Protein AF-A0A936EYB8-F1 (afdb_monomer_lite)

Radius of gyration: 22.56 Å; chains: 1; bounding box: 53×33×82 Å

pLDDT: mean 73.97, std 17.31, range [32.81, 94.69]

Foldseek 3Di:
DPPPVVVVVVVVVVVVPPPPPDDDDDDQDDADQPFQDFADDDRRVVSVVVVVVVDPDWFDDQCLPPDWDWFDPWDWDWDWGCDPVGTKIKTKDAHRKTKDFQDCPPDPPDGPGFDHRRHGDDPDPRGGIDMDHDADMDIDIPDDDPDDDDDHTLCVVVVQWDWDWDQDPVRDTDIDIPHPPDPRRDNRPD

Structure (mmCIF, N/CA/C/O backbone):
data_AF-A0A936EYB8-F1
#
_entry.id   AF-A0A936EYB8-F1
#
loop_
_atom_site.group_PDB
_atom_site.id
_atom_site.type_symbol
_atom_site.label_atom_id
_atom_site.label_alt_id
_atom_site.label_comp_id
_atom_site.label_asym_id
_atom_site.label_entity_id
_atom_site.label_seq_id
_atom_site.pdbx_PDB_ins_code
_atom_site.Cartn_x
_atom_site.Cartn_y
_atom_site.Cartn_z
_atom_site.occupancy
_atom_site.B_iso_or_equiv
_atom_site.auth_seq_id
_atom_site.auth_comp_id
_atom_site.auth_asym_id
_atom_site.auth_atom_id
_atom_site.pdbx_PDB_model_num
ATOM 1 N N . MET A 1 1 ? -33.032 2.024 59.499 1.00 50.81 1 MET A N 1
ATOM 2 C CA . MET A 1 1 ? -32.803 2.568 58.138 1.00 50.81 1 MET A CA 1
ATOM 3 C C . MET A 1 1 ? -31.314 2.765 57.791 1.00 50.81 1 MET A C 1
ATOM 5 O O . MET A 1 1 ? -31.005 3.532 56.897 1.00 50.81 1 MET A O 1
ATOM 9 N N . ILE A 1 2 ? -30.377 2.042 58.427 1.00 51.88 2 ILE A N 1
ATOM 10 C CA . ILE A 1 2 ? -28.920 2.183 58.180 1.00 51.88 2 ILE A CA 1
ATOM 11 C C . ILE A 1 2 ? -28.366 1.029 57.308 1.00 51.88 2 ILE A C 1
ATOM 13 O O . ILE A 1 2 ? -27.251 1.095 56.803 1.00 51.88 2 ILE A O 1
ATOM 17 N N . SER A 1 3 ? -29.158 -0.022 57.057 1.00 49.94 3 SER A N 1
ATOM 18 C CA . SER A 1 3 ? -28.720 -1.218 56.319 1.00 49.94 3 SER A CA 1
ATOM 19 C C . SER A 1 3 ? -28.842 -1.131 54.792 1.00 49.94 3 SER A C 1
ATOM 21 O O . SER A 1 3 ? -28.231 -1.948 54.114 1.00 49.94 3 SER A O 1
ATOM 23 N N . GLN A 1 4 ? -29.568 -0.154 54.228 1.00 48.09 4 GLN A N 1
ATOM 24 C CA . GLN A 1 4 ? -29.744 -0.035 52.768 1.00 48.09 4 GLN A CA 1
ATOM 25 C C . GLN A 1 4 ? -28.719 0.871 52.066 1.00 48.09 4 GLN A C 1
ATOM 27 O O . GLN A 1 4 ? -28.567 0.783 50.852 1.00 48.09 4 GLN A O 1
ATOM 32 N N . LEU A 1 5 ? -27.950 1.685 52.802 1.00 45.44 5 LEU A N 1
ATOM 33 C CA . LEU A 1 5 ? -26.930 2.554 52.193 1.00 45.44 5 LEU A CA 1
ATOM 34 C C . LEU A 1 5 ? -25.630 1.825 51.815 1.00 45.44 5 LEU A C 1
ATOM 36 O O . LEU A 1 5 ? -24.830 2.361 51.055 1.00 45.44 5 LEU A O 1
ATOM 40 N N . ARG A 1 6 ? -25.401 0.601 52.310 1.00 51.03 6 ARG A N 1
ATOM 41 C CA . ARG A 1 6 ? -24.143 -0.131 52.062 1.00 51.03 6 ARG A CA 1
ATOM 42 C C . ARG A 1 6 ? -24.135 -0.885 50.727 1.00 51.03 6 ARG A C 1
ATOM 44 O O . ARG A 1 6 ? -23.062 -1.124 50.188 1.00 51.03 6 ARG A O 1
ATOM 51 N N . SER A 1 7 ? -25.306 -1.197 50.168 1.00 47.44 7 SER A N 1
ATOM 52 C CA . SER A 1 7 ? -25.421 -1.958 48.913 1.00 47.44 7 SER A CA 1
ATOM 53 C C . SER A 1 7 ? -25.423 -1.085 47.652 1.00 47.44 7 SER A C 1
ATOM 55 O O . SER A 1 7 ? -25.193 -1.599 46.564 1.00 47.44 7 SER A O 1
ATOM 57 N N . ILE A 1 8 ? -25.642 0.230 47.776 1.00 51.84 8 ILE A N 1
ATOM 58 C CA . ILE A 1 8 ? -25.670 1.162 46.631 1.00 51.84 8 ILE A CA 1
ATOM 59 C C . ILE A 1 8 ? -24.257 1.667 46.279 1.00 51.84 8 ILE A C 1
ATOM 61 O O . ILE A 1 8 ? -23.964 1.931 45.115 1.00 51.84 8 ILE A O 1
ATOM 65 N N . GLY A 1 9 ? -23.342 1.733 47.253 1.00 46.62 9 GLY A N 1
ATOM 66 C CA . GLY A 1 9 ? -21.982 2.251 47.044 1.00 46.62 9 GLY A CA 1
ATOM 67 C C . GLY A 1 9 ? -21.072 1.374 46.173 1.00 46.62 9 GLY A C 1
ATOM 68 O O . GLY A 1 9 ? -20.127 1.884 45.580 1.00 46.62 9 GLY A O 1
ATOM 69 N N . ILE A 1 10 ? -21.357 0.072 46.052 1.00 51.16 10 ILE A N 1
ATOM 70 C CA . ILE A 1 10 ? -20.511 -0.871 45.295 1.00 51.16 10 ILE A CA 1
ATOM 71 C C . ILE A 1 10 ? -20.835 -0.850 43.790 1.00 51.16 10 ILE A C 1
ATOM 73 O O . ILE A 1 10 ? -19.941 -1.040 42.970 1.00 51.16 10 ILE A O 1
ATOM 77 N N . ALA A 1 11 ? -22.079 -0.550 43.401 1.00 50.50 11 ALA A N 1
ATOM 78 C CA . ALA A 1 11 ? -22.475 -0.521 41.990 1.00 50.50 11 ALA A CA 1
ATOM 79 C C . ALA A 1 11 ? -21.879 0.677 41.226 1.00 50.50 11 ALA A C 1
ATOM 81 O O . ALA A 1 11 ? -21.540 0.554 40.054 1.00 50.50 11 ALA A O 1
ATOM 82 N N . VAL A 1 12 ? -21.689 1.822 41.891 1.00 52.12 12 VAL A N 1
ATOM 83 C CA . VAL A 1 12 ? -21.154 3.042 41.255 1.00 52.12 12 VAL A CA 1
ATOM 84 C C . VAL A 1 12 ? -19.642 2.946 41.002 1.00 52.12 12 VAL A C 1
ATOM 86 O O . VAL A 1 12 ? -19.150 3.487 40.016 1.00 52.12 12 VAL A O 1
ATOM 89 N N . ALA A 1 13 ? -18.902 2.200 41.829 1.00 51.97 13 ALA A N 1
ATOM 90 C CA . ALA A 1 13 ? -17.458 2.026 41.660 1.00 51.97 13 ALA A CA 1
ATOM 91 C C . ALA A 1 13 ? -17.084 1.123 40.466 1.00 51.97 13 ALA A C 1
ATOM 93 O O . ALA A 1 13 ? -16.029 1.321 39.869 1.00 51.97 13 ALA A O 1
ATOM 94 N N . LEU A 1 14 ? -17.945 0.171 40.072 1.00 50.84 14 LEU A N 1
ATOM 95 C CA . LEU A 1 14 ? -17.686 -0.691 38.908 1.00 50.84 14 LEU A CA 1
ATOM 96 C C . LEU A 1 14 ? -17.933 0.007 37.561 1.00 50.84 14 LEU A C 1
ATOM 98 O O . LEU A 1 14 ? -17.286 -0.346 36.579 1.00 50.84 14 LEU A O 1
ATOM 102 N N . LEU A 1 15 ? -18.824 1.004 37.495 1.00 52.75 15 LEU A N 1
ATOM 103 C CA . LEU A 1 15 ? -19.088 1.737 36.248 1.00 52.75 15 LEU A CA 1
ATOM 104 C C . LEU A 1 15 ? -18.029 2.808 35.935 1.00 52.75 15 LEU A C 1
ATOM 106 O O . LEU A 1 15 ? -17.916 3.226 34.787 1.00 52.75 15 LEU A O 1
ATOM 110 N N . ALA A 1 16 ? -17.231 3.231 36.919 1.00 55.50 16 ALA A N 1
ATOM 111 C CA . ALA A 1 16 ? -16.182 4.239 36.731 1.00 55.50 16 ALA A CA 1
ATOM 112 C C . ALA A 1 16 ? -14.853 3.669 36.187 1.00 55.50 16 ALA A C 1
ATOM 114 O O . ALA A 1 16 ? -13.958 4.435 35.843 1.00 55.50 16 ALA A O 1
ATOM 115 N N . GLY A 1 17 ? -14.706 2.339 36.121 1.00 53.81 17 GLY A N 1
ATOM 116 C CA . GLY A 1 17 ? -13.455 1.669 35.737 1.00 53.81 17 GLY A CA 1
ATOM 117 C C . GLY A 1 17 ? -13.377 1.190 34.285 1.00 53.81 17 GLY A C 1
ATOM 118 O O . GLY A 1 17 ? -12.313 0.761 33.848 1.00 53.81 17 GLY A O 1
ATOM 119 N N . ALA A 1 18 ? -14.469 1.252 33.520 1.00 55.25 18 ALA A N 1
ATOM 120 C CA . ALA A 1 18 ? -14.493 0.795 32.132 1.00 55.25 18 ALA A CA 1
ATOM 121 C C . ALA A 1 18 ? -14.034 1.906 31.174 1.00 55.25 18 ALA A C 1
ATOM 123 O O . ALA A 1 18 ? -14.777 2.338 30.295 1.00 55.25 18 ALA A O 1
ATOM 124 N N . ALA A 1 19 ? -12.800 2.384 31.339 1.00 58.78 19 ALA A N 1
ATOM 125 C CA . ALA A 1 19 ? -12.139 3.070 30.239 1.00 58.78 19 ALA A CA 1
ATOM 126 C C . ALA A 1 19 ? -11.948 2.032 29.126 1.00 58.78 19 ALA A C 1
ATOM 128 O O . ALA A 1 19 ? -11.248 1.037 29.317 1.00 58.78 19 ALA A O 1
ATOM 129 N N . ALA A 1 20 ? -12.618 2.224 27.989 1.00 57.56 20 ALA A N 1
ATOM 130 C CA . ALA A 1 20 ? -12.387 1.399 26.814 1.00 57.56 20 ALA A CA 1
ATOM 131 C C . ALA A 1 20 ? -10.899 1.501 26.461 1.00 57.56 20 ALA A C 1
ATOM 133 O O . ALA A 1 20 ? -10.411 2.579 26.120 1.00 57.56 20 ALA A O 1
ATOM 134 N N . ALA A 1 21 ? -10.169 0.394 26.600 1.00 54.25 21 ALA A N 1
ATOM 135 C CA . ALA A 1 21 ? -8.790 0.309 26.156 1.00 54.25 21 ALA A CA 1
ATOM 136 C C . ALA A 1 21 ? -8.784 0.506 24.638 1.00 54.25 21 ALA A C 1
ATOM 138 O O . ALA A 1 21 ? -9.138 -0.398 23.884 1.00 54.25 21 ALA A O 1
ATOM 139 N N . GLN A 1 22 ? -8.443 1.712 24.190 1.00 60.59 22 GLN A N 1
ATOM 140 C CA . GLN A 1 22 ? -8.240 1.966 22.775 1.00 60.59 22 GLN A CA 1
ATOM 141 C C . GLN A 1 22 ? -6.870 1.412 22.406 1.00 60.59 22 GLN A C 1
ATOM 143 O O . GLN A 1 22 ? -5.848 1.855 22.934 1.00 60.59 22 GLN A O 1
ATOM 148 N N . ALA A 1 23 ? -6.852 0.399 21.543 1.00 65.88 23 ALA A N 1
ATOM 149 C CA . ALA A 1 23 ? -5.610 -0.090 20.973 1.00 65.88 23 ALA A CA 1
ATOM 150 C C . ALA A 1 23 ? -4.942 1.067 20.216 1.00 65.88 23 ALA A C 1
ATOM 152 O O . ALA A 1 23 ? -5.557 1.688 19.349 1.00 65.88 23 ALA A O 1
ATOM 153 N N . SER A 1 24 ? -3.695 1.380 20.564 1.00 77.19 24 SER A N 1
ATOM 154 C CA . SER A 1 24 ? -2.929 2.380 19.824 1.00 77.19 24 SER A CA 1
ATOM 155 C C . SER A 1 24 ? -2.577 1.831 18.445 1.00 77.19 24 SER A C 1
ATOM 157 O O . SER A 1 24 ? -2.113 0.695 18.325 1.00 77.19 24 SER A O 1
ATOM 159 N N . LEU A 1 25 ? -2.731 2.660 17.411 1.00 83.81 25 LEU A N 1
ATOM 160 C CA . LEU A 1 25 ? -2.204 2.359 16.084 1.00 83.81 25 LEU A CA 1
ATOM 161 C C . LEU A 1 25 ? -0.692 2.122 16.185 1.00 83.81 25 LEU A C 1
ATOM 163 O O . LEU A 1 25 ? 0.034 2.962 16.718 1.00 83.81 25 LEU A O 1
ATOM 167 N N . THR A 1 26 ? -0.236 0.987 15.665 1.00 88.38 26 THR A N 1
ATOM 168 C CA . THR A 1 26 ? 1.185 0.636 15.587 1.00 88.38 26 THR A CA 1
ATOM 169 C C . THR A 1 26 ? 1.630 0.735 14.135 1.00 88.38 26 THR A C 1
ATOM 171 O O . THR A 1 26 ? 0.987 0.165 13.257 1.00 88.38 26 THR A O 1
ATOM 174 N N . VAL A 1 27 ? 2.713 1.471 13.880 1.00 88.62 27 VAL A N 1
ATOM 175 C CA . VAL A 1 27 ? 3.280 1.661 12.539 1.00 88.62 27 VAL A CA 1
ATOM 176 C C . VAL A 1 27 ? 4.590 0.891 12.441 1.00 88.62 27 VAL A C 1
ATOM 178 O O . VAL A 1 27 ? 5.459 1.032 13.300 1.00 88.62 27 VAL A O 1
ATOM 181 N N . TYR A 1 28 ? 4.729 0.104 11.378 1.00 90.19 28 TYR A N 1
ATOM 182 C CA . TYR A 1 28 ? 5.967 -0.569 11.004 1.00 90.19 28 TYR A CA 1
ATOM 183 C C . TYR A 1 28 ? 6.448 0.049 9.695 1.00 90.19 28 TYR A C 1
ATOM 185 O O . TYR A 1 28 ? 5.753 -0.041 8.686 1.00 90.19 28 TYR A O 1
ATOM 193 N N . SER A 1 29 ? 7.614 0.690 9.706 1.00 88.56 29 SER A N 1
ATOM 194 C CA . SER A 1 29 ? 8.183 1.334 8.522 1.00 88.56 29 SER A CA 1
ATOM 195 C C . SER A 1 29 ? 9.676 1.051 8.399 1.00 88.56 29 SER A C 1
ATOM 197 O O . SER A 1 29 ? 10.364 0.741 9.374 1.00 88.56 29 SER A O 1
ATOM 199 N N . GLY A 1 30 ? 10.170 1.137 7.171 1.00 85.69 30 GLY A N 1
ATOM 200 C CA . GLY A 1 30 ? 11.578 1.008 6.838 1.00 85.69 30 GLY A CA 1
ATOM 201 C C . GLY A 1 30 ? 11.822 1.553 5.440 1.00 85.69 30 GLY A C 1
ATOM 202 O O . GLY A 1 30 ? 10.911 1.562 4.615 1.00 85.69 30 GLY A O 1
ATOM 203 N N . VAL A 1 31 ? 13.051 1.993 5.187 1.00 81.62 31 VAL A N 1
ATOM 204 C CA . VAL A 1 31 ? 13.493 2.541 3.901 1.00 81.62 31 VAL A CA 1
ATOM 205 C C . VAL A 1 31 ? 14.735 1.795 3.439 1.00 81.62 31 VAL A C 1
ATOM 207 O O . VAL A 1 31 ? 15.606 1.420 4.236 1.00 81.62 31 VAL A O 1
ATOM 210 N N . ARG A 1 32 ? 14.785 1.517 2.138 1.00 80.06 32 ARG A N 1
ATOM 211 C CA . ARG A 1 32 ? 15.897 0.831 1.488 1.00 80.06 32 ARG A CA 1
ATOM 212 C C . ARG A 1 32 ? 16.812 1.856 0.828 1.00 80.06 32 ARG A C 1
ATOM 214 O O . ARG A 1 32 ? 16.366 2.608 -0.025 1.00 80.06 32 ARG A O 1
ATOM 221 N N . ASN A 1 33 ? 18.100 1.813 1.166 1.00 73.38 33 ASN A N 1
ATOM 222 C CA . ASN A 1 33 ? 19.106 2.745 0.636 1.00 73.38 33 ASN A CA 1
ATOM 223 C C . ASN A 1 33 ? 20.032 2.113 -0.422 1.00 73.38 33 ASN A C 1
ATOM 225 O O . ASN A 1 33 ? 21.037 2.710 -0.790 1.00 73.38 33 ASN A O 1
ATOM 229 N N . SER A 1 34 ? 19.747 0.891 -0.881 1.00 67.88 34 SER A N 1
ATOM 230 C CA . SER A 1 34 ? 20.594 0.126 -1.814 1.00 67.88 34 SER A CA 1
ATOM 231 C C . SER A 1 34 ? 20.197 0.272 -3.293 1.00 67.88 34 SER A C 1
ATOM 233 O O . SER A 1 34 ? 20.666 -0.502 -4.124 1.00 67.88 34 SER A O 1
ATOM 235 N N . GLY A 1 35 ? 19.379 1.276 -3.628 1.00 66.19 35 GLY A N 1
ATOM 236 C CA . GLY A 1 35 ? 18.950 1.594 -4.996 1.00 66.19 35 GLY A CA 1
ATOM 237 C C . GLY A 1 35 ? 17.623 0.938 -5.420 1.00 66.19 35 GLY A C 1
ATOM 238 O O . GLY A 1 35 ? 17.064 0.114 -4.680 1.00 66.19 35 GLY A O 1
ATOM 239 N N . PRO A 1 36 ? 17.098 1.288 -6.608 1.00 68.94 36 PRO A N 1
ATOM 240 C CA . PRO A 1 36 ? 15.719 1.011 -7.001 1.00 68.94 36 PRO A CA 1
ATOM 241 C C . PRO A 1 36 ? 15.581 -0.282 -7.824 1.00 68.94 36 PRO A C 1
ATOM 243 O O . PRO A 1 36 ? 15.006 -0.285 -8.907 1.00 68.94 36 PRO A O 1
ATOM 246 N N . ILE A 1 37 ? 16.159 -1.394 -7.364 1.00 70.00 37 ILE A N 1
ATOM 247 C CA . ILE A 1 37 ? 16.089 -2.653 -8.125 1.00 70.00 37 ILE A CA 1
ATOM 248 C C . ILE A 1 37 ? 15.984 -3.899 -7.249 1.00 70.00 37 ILE A C 1
ATOM 250 O O . ILE A 1 37 ? 16.672 -4.033 -6.233 1.00 70.00 37 ILE A O 1
ATOM 254 N N . GLY A 1 38 ? 15.198 -4.866 -7.717 1.00 70.50 38 GLY A N 1
ATOM 255 C CA . GLY A 1 38 ? 15.189 -6.235 -7.212 1.00 70.50 38 GLY A CA 1
ATOM 256 C C . GLY A 1 38 ? 14.237 -6.450 -6.041 1.00 70.50 38 GLY A C 1
ATOM 257 O O . GLY A 1 38 ? 13.318 -5.677 -5.801 1.00 70.50 38 GLY A O 1
ATOM 258 N N . THR A 1 39 ? 14.446 -7.548 -5.319 1.00 74.88 39 THR A N 1
ATOM 259 C CA . THR A 1 39 ? 13.601 -7.927 -4.182 1.00 74.88 39 THR A CA 1
ATOM 260 C C . THR A 1 39 ? 13.821 -6.998 -2.990 1.00 74.88 39 THR A C 1
ATOM 262 O O . THR A 1 39 ? 14.947 -6.580 -2.718 1.00 74.88 39 THR A O 1
ATOM 265 N N . VAL A 1 40 ? 12.760 -6.740 -2.222 1.00 80.50 40 VAL A N 1
ATOM 266 C CA . VAL A 1 40 ? 12.861 -5.972 -0.974 1.00 80.50 40 VAL A CA 1
ATOM 267 C C . VAL A 1 40 ? 13.760 -6.677 0.043 1.00 80.50 40 VAL A C 1
ATOM 269 O O . VAL A 1 40 ? 13.539 -7.834 0.410 1.00 80.50 40 VAL A O 1
ATOM 272 N N . ASP A 1 41 ? 14.740 -5.939 0.554 1.00 83.38 41 ASP A N 1
ATOM 273 C CA . ASP A 1 41 ? 15.677 -6.351 1.596 1.00 83.38 41 ASP A CA 1
ATOM 274 C C . ASP A 1 41 ? 15.745 -5.297 2.723 1.00 83.38 41 ASP A C 1
ATOM 276 O O . ASP A 1 41 ? 14.944 -4.363 2.771 1.00 83.38 41 ASP A O 1
ATOM 280 N N . GLY A 1 42 ? 16.661 -5.474 3.680 1.00 88.00 42 GLY A N 1
ATOM 281 C CA . GLY A 1 42 ? 16.983 -4.453 4.679 1.00 88.00 42 GLY A CA 1
ATOM 282 C C . GLY A 1 42 ? 15.842 -4.090 5.638 1.00 88.00 42 GLY A C 1
ATOM 283 O O . GLY A 1 42 ? 15.095 -4.948 6.113 1.00 88.00 42 GLY A O 1
ATOM 284 N N . THR A 1 43 ? 15.746 -2.799 5.978 1.00 88.75 43 THR A N 1
ATOM 285 C CA . THR A 1 43 ? 14.788 -2.316 6.986 1.00 88.75 43 THR A CA 1
ATOM 286 C C . THR A 1 43 ? 13.316 -2.440 6.567 1.00 88.75 43 THR A C 1
ATOM 288 O O . THR A 1 43 ? 12.534 -2.851 7.426 1.00 88.75 43 THR A O 1
ATOM 291 N N . PRO A 1 44 ? 12.903 -2.213 5.296 1.00 88.00 44 PRO A N 1
ATOM 292 C CA . PRO A 1 44 ? 11.519 -2.463 4.889 1.00 88.00 44 PRO A CA 1
ATOM 293 C C . PRO A 1 44 ? 11.123 -3.936 5.027 1.00 88.00 44 PRO A C 1
ATOM 295 O O . PRO A 1 44 ? 10.027 -4.236 5.499 1.00 88.00 44 PRO A O 1
ATOM 298 N N . LYS A 1 45 ? 12.029 -4.867 4.688 1.00 89.81 45 LYS A N 1
ATOM 299 C CA . LYS A 1 45 ? 11.774 -6.300 4.874 1.00 89.81 45 LYS A CA 1
ATOM 300 C C . LYS A 1 45 ? 11.573 -6.648 6.352 1.00 89.81 45 LYS A C 1
ATOM 302 O O . LYS A 1 45 ? 10.602 -7.320 6.689 1.00 89.81 45 LYS A O 1
ATOM 307 N N . THR A 1 46 ? 12.443 -6.159 7.236 1.00 92.31 46 THR A N 1
ATOM 308 C CA . THR A 1 46 ? 12.302 -6.363 8.689 1.00 92.31 46 THR A CA 1
ATOM 309 C C . THR A 1 46 ? 10.999 -5.761 9.226 1.00 92.31 46 THR A C 1
ATOM 311 O O . THR A 1 46 ? 10.327 -6.383 10.047 1.00 92.31 46 THR A O 1
ATOM 314 N N . ALA A 1 47 ? 10.605 -4.575 8.750 1.00 91.81 47 ALA A N 1
ATOM 315 C CA . ALA A 1 47 ? 9.348 -3.938 9.132 1.00 91.81 47 ALA A CA 1
ATOM 316 C C . ALA A 1 47 ? 8.133 -4.786 8.725 1.00 91.81 47 ALA A C 1
ATOM 318 O O . ALA A 1 47 ? 7.260 -5.028 9.559 1.00 91.81 47 ALA A O 1
ATOM 319 N N . ARG A 1 48 ? 8.112 -5.312 7.490 1.00 91.81 48 ARG A N 1
ATOM 320 C CA . ARG A 1 48 ? 7.072 -6.250 7.043 1.00 91.81 48 ARG A CA 1
ATOM 321 C C . ARG A 1 48 ? 7.050 -7.512 7.893 1.00 91.81 48 ARG A C 1
ATOM 323 O O . ARG A 1 48 ? 5.973 -7.951 8.280 1.00 91.81 48 ARG A O 1
ATOM 330 N N . ASP A 1 49 ? 8.204 -8.116 8.157 1.00 94.06 49 ASP A N 1
ATOM 331 C CA . ASP A 1 49 ? 8.265 -9.370 8.909 1.00 94.06 49 ASP A CA 1
ATOM 332 C C . ASP A 1 49 ? 7.713 -9.177 10.336 1.00 94.06 49 ASP A C 1
ATOM 334 O O . ASP A 1 49 ? 6.909 -9.987 10.796 1.00 94.06 49 ASP A O 1
ATOM 338 N N . ASN A 1 50 ? 8.035 -8.055 10.991 1.00 94.69 50 ASN A N 1
ATOM 339 C CA . ASN A 1 50 ? 7.469 -7.686 12.293 1.00 94.69 50 ASN A CA 1
ATOM 340 C C . ASN A 1 50 ? 5.960 -7.393 12.229 1.00 94.69 50 ASN A C 1
ATOM 342 O O . ASN A 1 50 ? 5.220 -7.794 13.126 1.00 94.69 50 ASN A O 1
ATOM 346 N N . PHE A 1 51 ? 5.503 -6.714 11.174 1.00 93.25 51 PHE A N 1
ATOM 347 C CA . PHE A 1 51 ? 4.086 -6.442 10.936 1.00 93.25 51 PHE A CA 1
ATOM 348 C C . PHE A 1 51 ? 3.288 -7.738 10.765 1.00 93.25 51 PHE A C 1
ATOM 350 O O . PHE A 1 51 ? 2.289 -7.944 11.446 1.00 93.25 51 PHE A O 1
ATOM 357 N N . VAL A 1 52 ? 3.752 -8.647 9.904 1.00 92.19 52 VAL A N 1
ATOM 358 C CA . VAL A 1 52 ? 3.092 -9.937 9.657 1.00 92.19 52 VAL A CA 1
ATOM 359 C C . VAL A 1 52 ? 3.133 -10.821 10.903 1.00 92.19 52 VAL A C 1
ATOM 361 O O . VAL A 1 52 ? 2.145 -11.487 11.191 1.00 92.19 52 VAL A O 1
ATOM 364 N N . ALA A 1 53 ? 4.221 -10.797 11.679 1.00 93.69 53 ALA A N 1
ATOM 365 C CA . ALA A 1 53 ? 4.322 -11.547 12.933 1.00 93.69 53 ALA A CA 1
ATOM 366 C C . ALA A 1 53 ? 3.301 -11.104 13.999 1.00 93.69 53 ALA A C 1
ATOM 368 O O . ALA A 1 53 ? 2.973 -11.885 14.891 1.00 93.69 53 ALA A O 1
ATOM 369 N N . ALA A 1 54 ? 2.780 -9.876 13.909 1.00 91.56 54 ALA A N 1
ATOM 370 C CA . ALA A 1 54 ? 1.714 -9.381 14.779 1.00 91.56 54 ALA A CA 1
ATOM 371 C C . ALA A 1 54 ? 0.301 -9.811 14.326 1.00 91.56 54 ALA A C 1
ATOM 373 O O . ALA A 1 54 ? -0.677 -9.516 15.015 1.00 91.56 54 ALA A O 1
ATOM 374 N N . LEU A 1 55 ? 0.174 -10.494 13.181 1.00 89.06 55 LEU A N 1
ATOM 375 C CA . LEU A 1 55 ? -1.097 -10.861 12.557 1.00 89.06 55 LEU A CA 1
ATOM 376 C C . LEU A 1 55 ? -1.280 -12.382 12.506 1.00 89.06 55 LEU A C 1
ATOM 378 O O . LEU A 1 55 ? -0.335 -13.150 12.363 1.00 89.06 55 LEU A O 1
ATOM 382 N N . THR A 1 56 ? -2.531 -12.831 12.602 1.00 85.25 56 THR A N 1
ATOM 383 C CA . THR A 1 56 ? -2.879 -14.262 12.565 1.00 85.25 56 THR A CA 1
ATOM 384 C C . THR A 1 56 ? -3.097 -14.795 11.150 1.00 85.25 56 THR A C 1
ATOM 386 O O . THR A 1 56 ? -2.900 -15.981 10.906 1.00 85.25 56 THR A O 1
ATOM 389 N N . SER A 1 57 ? -3.509 -13.933 10.219 1.00 83.25 57 SER A N 1
ATOM 390 C CA . SER A 1 57 ? -3.680 -14.241 8.798 1.00 83.25 57 SER A CA 1
ATOM 391 C C . SER A 1 57 ? -3.491 -12.968 7.986 1.00 83.25 57 SER A C 1
ATOM 393 O O . SER A 1 57 ? -3.967 -11.905 8.387 1.00 83.25 57 SER A O 1
ATOM 395 N N . VAL A 1 58 ? -2.837 -13.086 6.834 1.00 84.81 58 VAL A N 1
ATOM 396 C CA . VAL A 1 58 ? -2.593 -11.974 5.911 1.00 84.81 58 VAL A CA 1
ATOM 397 C C . VAL A 1 58 ? -2.972 -12.388 4.494 1.00 84.81 58 VAL A C 1
ATOM 399 O O . VAL A 1 58 ? -2.645 -13.489 4.058 1.00 84.81 58 VAL A O 1
ATOM 402 N N . GLY A 1 59 ? -3.669 -11.505 3.783 1.00 86.69 59 GLY A N 1
ATOM 403 C CA . GLY A 1 59 ? -3.809 -11.578 2.330 1.00 86.69 59 GLY A CA 1
ATOM 404 C C . GLY A 1 59 ? -2.797 -10.640 1.675 1.00 86.69 59 GLY A C 1
ATOM 405 O O . GLY A 1 59 ? -2.454 -9.610 2.255 1.00 86.69 59 GLY A O 1
ATOM 406 N N . SER A 1 60 ? -2.330 -10.977 0.476 1.00 87.75 60 SER A N 1
ATOM 407 C CA . SER A 1 60 ? -1.429 -10.134 -0.316 1.00 87.75 60 SER A CA 1
ATOM 408 C C . SER A 1 60 ? -1.908 -10.041 -1.758 1.00 87.75 60 SER A C 1
ATOM 410 O O . SER A 1 60 ? -2.400 -11.027 -2.298 1.00 87.75 60 SER A O 1
ATOM 412 N N . GLU A 1 61 ? -1.698 -8.883 -2.371 1.00 89.31 61 GLU A N 1
ATOM 413 C CA . GLU A 1 61 ? -1.934 -8.618 -3.790 1.00 89.31 61 GLU A CA 1
ATOM 414 C C . GLU A 1 61 ? -0.607 -8.209 -4.436 1.00 89.31 61 GLU A C 1
ATOM 416 O O . GLU A 1 61 ? 0.171 -7.479 -3.819 1.00 89.31 61 GLU A O 1
ATOM 421 N N . ASN A 1 62 ? -0.347 -8.697 -5.648 1.00 86.25 62 ASN A N 1
ATOM 422 C CA . ASN A 1 62 ? 0.870 -8.426 -6.421 1.00 86.25 62 ASN A CA 1
ATOM 423 C C . ASN A 1 62 ? 0.583 -7.946 -7.856 1.00 86.25 62 ASN A C 1
ATOM 425 O O . ASN A 1 62 ? 1.490 -7.802 -8.657 1.00 86.25 62 ASN A O 1
ATOM 429 N N . PHE A 1 63 ? -0.682 -7.696 -8.182 1.00 88.50 63 PHE A N 1
ATOM 430 C CA . PHE A 1 63 ? -1.213 -7.183 -9.439 1.00 88.50 63 PHE A CA 1
ATOM 431 C C . PHE A 1 63 ? -1.028 -8.068 -10.681 1.00 88.50 63 PHE A C 1
ATOM 433 O O . PHE A 1 63 ? -1.557 -7.738 -11.745 1.00 88.50 63 PHE A O 1
ATOM 440 N N . ASP A 1 64 ? -0.377 -9.225 -10.564 1.00 84.94 64 ASP A N 1
ATOM 441 C CA . ASP A 1 64 ? -0.078 -10.114 -11.695 1.00 84.94 64 ASP A CA 1
ATOM 442 C C . ASP A 1 64 ? -1.340 -10.615 -12.410 1.00 84.94 64 ASP A C 1
ATOM 444 O O . ASP A 1 64 ? -1.336 -10.833 -13.629 1.00 84.94 64 ASP A O 1
ATOM 448 N N . SER A 1 65 ? -2.441 -10.746 -11.663 1.00 86.00 65 SER A N 1
ATOM 449 C CA . SER A 1 65 ? -3.739 -11.204 -12.167 1.00 86.00 65 SER A CA 1
ATOM 450 C C . SER A 1 65 ? -4.471 -10.176 -13.043 1.00 86.00 65 SER A C 1
ATOM 452 O O . SER A 1 65 ? -5.356 -10.549 -13.817 1.00 86.00 65 SER A O 1
ATOM 454 N N . PHE A 1 66 ? -4.100 -8.895 -12.969 1.00 85.50 66 PHE A N 1
ATOM 455 C CA . PHE A 1 66 ? -4.754 -7.828 -13.723 1.00 85.50 66 PHE A CA 1
ATOM 456 C C . PHE A 1 66 ? -4.137 -7.673 -15.110 1.00 85.50 66 PHE A C 1
ATOM 458 O O . PHE A 1 66 ? -2.934 -7.829 -15.297 1.00 85.50 66 PHE A O 1
ATOM 465 N N . ALA A 1 67 ? -4.942 -7.342 -16.117 1.00 86.38 67 ALA A N 1
ATOM 466 C CA . ALA A 1 67 ? -4.402 -6.933 -17.411 1.00 86.38 67 ALA A CA 1
ATOM 467 C C . ALA A 1 67 ? -3.655 -5.597 -17.277 1.00 86.38 67 ALA A C 1
ATOM 469 O O . ALA A 1 67 ? -4.013 -4.771 -16.438 1.00 86.38 67 ALA A O 1
ATOM 470 N N . ASN A 1 68 ? -2.660 -5.362 -18.138 1.00 83.94 68 ASN A N 1
ATOM 471 C CA . ASN A 1 68 ? -2.075 -4.028 -18.242 1.00 83.94 68 ASN A CA 1
ATOM 472 C C . ASN A 1 68 ? -3.155 -3.031 -18.665 1.00 83.94 68 ASN A C 1
ATOM 474 O O . ASN A 1 68 ? -3.934 -3.320 -19.579 1.00 83.94 68 ASN A O 1
ATOM 478 N N . PHE A 1 69 ? -3.161 -1.848 -18.061 1.00 81.75 69 PHE A N 1
ATOM 479 C CA . PHE A 1 69 ? -4.035 -0.768 -18.502 1.00 81.75 69 PHE A CA 1
ATOM 480 C C . PHE A 1 69 ? -3.374 0.599 -18.341 1.00 81.75 69 PHE A C 1
ATOM 482 O O . PHE A 1 69 ? -2.564 0.824 -17.446 1.00 81.75 69 PHE A O 1
ATOM 489 N N . ALA A 1 70 ? -3.747 1.494 -19.254 1.00 69.75 70 ALA A N 1
ATOM 490 C CA . ALA A 1 70 ? -3.378 2.903 -19.263 1.00 69.75 70 ALA A CA 1
ATOM 491 C C . ALA A 1 70 ? -4.449 3.725 -18.513 1.00 69.75 70 ALA A C 1
ATOM 493 O O . ALA A 1 70 ? -5.548 3.209 -18.273 1.00 69.75 70 ALA A O 1
ATOM 494 N N . PRO A 1 71 ? -4.175 4.989 -18.151 1.00 68.44 71 PRO A N 1
ATOM 495 C CA . PRO A 1 71 ? -5.018 5.722 -17.232 1.00 68.44 71 PRO A CA 1
ATOM 496 C C . PRO A 1 71 ? -6.367 5.984 -17.906 1.00 68.44 71 PRO A C 1
ATOM 498 O O . PRO A 1 71 ? -6.445 6.489 -19.028 1.00 68.44 71 PRO A O 1
ATOM 501 N N . SER A 1 72 ? -7.442 5.619 -17.215 1.00 59.72 72 SER A N 1
ATOM 502 C CA . SER A 1 72 ? -8.796 6.048 -17.546 1.00 59.72 72 SER A CA 1
ATOM 503 C C . SER A 1 72 ? -9.364 6.757 -16.327 1.00 59.72 72 SER A C 1
ATOM 505 O O . SER A 1 72 ? -9.067 6.374 -15.196 1.00 59.72 72 SER A O 1
ATOM 507 N N . SER A 1 73 ? -10.191 7.778 -16.539 1.00 55.38 73 SER A N 1
ATOM 508 C CA . SER A 1 73 ? -10.698 8.675 -15.492 1.00 55.38 73 SER A CA 1
ATOM 509 C C . SER A 1 73 ? -11.620 8.014 -14.448 1.00 55.38 73 SER A C 1
ATOM 511 O O . SER A 1 73 ? -12.313 8.722 -13.727 1.00 55.38 73 SER A O 1
ATOM 513 N N . SER A 1 74 ? -11.718 6.677 -14.399 1.00 60.47 74 SER A N 1
ATOM 514 C CA . SER A 1 74 ? -12.586 5.955 -13.453 1.00 60.47 74 SER A CA 1
ATOM 515 C C . SER A 1 74 ? -12.219 4.477 -13.227 1.00 60.47 74 SER A C 1
ATOM 517 O O . SER A 1 74 ? -13.085 3.676 -12.868 1.00 60.47 74 SER A O 1
ATOM 519 N N . THR A 1 75 ? -10.963 4.062 -13.436 1.00 74.69 75 THR A N 1
ATOM 520 C CA . THR A 1 75 ? -10.610 2.648 -13.222 1.00 74.69 75 THR A CA 1
ATOM 521 C C . THR A 1 75 ? -10.649 2.306 -11.728 1.00 74.69 75 THR A C 1
ATOM 523 O O . THR A 1 75 ? -9.846 2.807 -10.947 1.00 74.69 75 THR A O 1
ATOM 526 N N . THR A 1 76 ? -11.576 1.432 -11.330 1.00 87.75 76 THR A N 1
ATOM 527 C CA . THR A 1 76 ? -11.584 0.795 -10.004 1.00 87.75 76 THR A CA 1
ATOM 528 C C . THR A 1 76 ? -11.010 -0.611 -10.126 1.00 87.75 76 THR A C 1
AT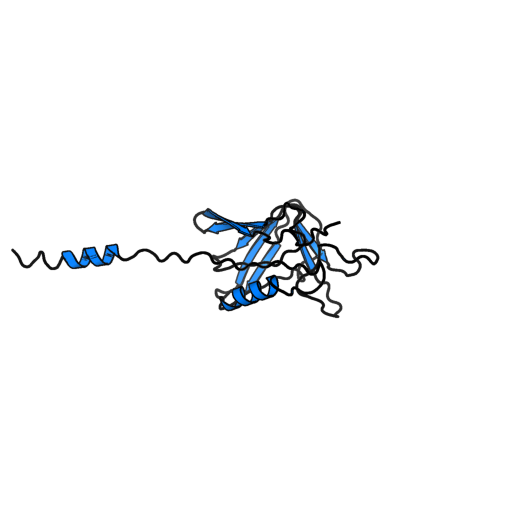OM 530 O O . THR A 1 76 ? -11.525 -1.417 -10.903 1.00 87.75 76 THR A O 1
ATOM 533 N N . LEU A 1 77 ? -9.976 -0.926 -9.347 1.00 90.25 77 LEU A N 1
ATOM 534 C CA . LEU A 1 77 ? -9.456 -2.285 -9.217 1.00 90.25 77 LEU A CA 1
ATOM 535 C C . LEU A 1 77 ? -10.052 -2.954 -7.989 1.00 90.25 77 LEU A C 1
ATOM 537 O O . LEU A 1 77 ? -9.888 -2.486 -6.867 1.00 90.25 77 LEU A O 1
ATOM 541 N N . ASN A 1 78 ? -10.735 -4.072 -8.208 1.00 91.69 78 ASN A N 1
ATOM 542 C CA . ASN A 1 78 ? -11.236 -4.901 -7.122 1.00 91.69 78 ASN A CA 1
ATOM 543 C C . ASN A 1 78 ? -10.193 -5.967 -6.794 1.00 91.69 78 ASN A C 1
ATOM 545 O O . ASN A 1 78 ? -9.940 -6.864 -7.594 1.00 91.69 78 ASN A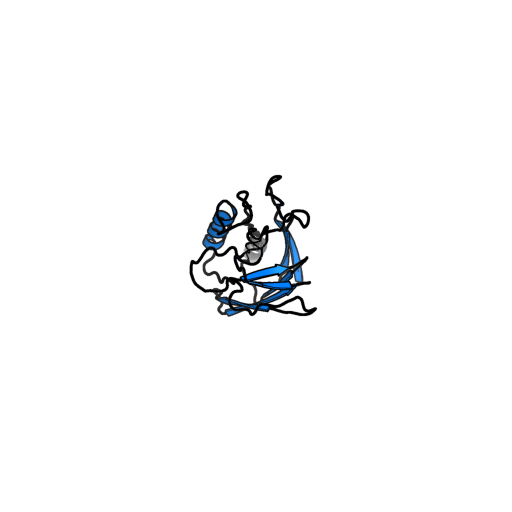 O 1
ATOM 549 N N . ILE A 1 79 ? -9.609 -5.845 -5.612 1.00 90.75 79 ILE A N 1
ATOM 550 C CA . ILE A 1 79 ? -8.585 -6.719 -5.048 1.00 90.75 79 ILE A CA 1
ATOM 551 C C . ILE A 1 79 ? -9.258 -7.628 -4.027 1.00 90.75 79 ILE A C 1
ATOM 553 O O . ILE A 1 79 ? -10.107 -7.174 -3.264 1.00 90.75 79 ILE A O 1
ATOM 557 N N . ASN A 1 80 ? -8.891 -8.906 -3.976 1.00 90.19 80 ASN A N 1
ATOM 558 C CA . ASN A 1 80 ? -9.460 -9.839 -3.005 1.00 90.19 80 ASN A CA 1
ATOM 559 C C . ASN A 1 80 ? -8.387 -10.332 -2.040 1.00 90.19 80 ASN A C 1
ATOM 561 O O . ASN A 1 80 ? -7.400 -10.937 -2.445 1.00 90.19 80 ASN A O 1
ATOM 565 N N . PHE A 1 81 ? -8.621 -10.126 -0.748 1.00 86.38 81 PHE A N 1
ATOM 566 C CA . PHE A 1 81 ? -7.763 -10.597 0.327 1.00 86.38 81 PHE A CA 1
ATOM 567 C C . PHE A 1 81 ? -8.411 -11.794 1.021 1.00 86.38 81 PHE A C 1
ATOM 569 O O . PHE A 1 81 ? -9.555 -11.726 1.479 1.00 86.38 81 PHE A O 1
ATOM 576 N N . SER A 1 82 ? -7.664 -12.888 1.165 1.00 75.25 82 SER A N 1
ATOM 577 C CA . SER A 1 82 ? -8.016 -13.972 2.082 1.00 75.25 82 SER A CA 1
ATOM 578 C C . SER A 1 82 ? -7.731 -13.520 3.521 1.00 75.25 82 SER A C 1
ATOM 580 O O . SER A 1 82 ? -6.633 -13.713 4.045 1.00 75.25 82 SER A O 1
ATOM 582 N N . GLY A 1 83 ? -8.689 -12.8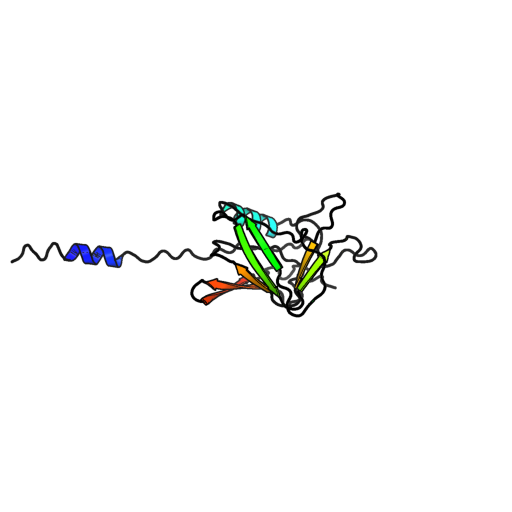32 4.140 1.00 67.88 83 GLY A N 1
ATOM 583 C CA . GLY A 1 83 ? -8.606 -12.393 5.530 1.00 67.88 83 GLY A CA 1
ATOM 584 C C . GLY A 1 83 ? -9.011 -13.492 6.515 1.00 67.88 83 GLY A C 1
ATOM 585 O O . GLY A 1 83 ? -9.627 -14.493 6.150 1.00 67.88 83 GLY A O 1
ATOM 586 N N . SER A 1 84 ? -8.725 -13.281 7.803 1.00 67.69 84 SER A N 1
ATOM 587 C CA . SER A 1 84 ? -9.168 -14.176 8.888 1.00 67.69 84 SER A CA 1
ATOM 588 C C . SER A 1 84 ? -10.696 -14.253 9.030 1.00 67.69 84 SER A C 1
ATOM 590 O O . SER A 1 84 ? -11.214 -15.231 9.562 1.00 67.69 84 SER A O 1
ATOM 592 N N . ALA A 1 85 ? -11.418 -13.244 8.533 1.00 68.69 85 ALA A N 1
ATOM 593 C CA . ALA A 1 85 ? -12.879 -13.179 8.508 1.00 68.69 85 ALA A CA 1
ATOM 594 C C . ALA A 1 85 ? -13.507 -13.738 7.210 1.00 68.69 85 ALA A C 1
ATOM 596 O O . ALA A 1 85 ? -14.713 -13.604 7.011 1.00 68.69 85 ALA A O 1
ATOM 597 N N . GLY A 1 86 ? -12.711 -14.348 6.323 1.00 77.31 86 GLY A N 1
ATOM 598 C CA . GLY A 1 86 ? -13.128 -14.756 4.978 1.00 77.31 86 GLY A CA 1
ATOM 599 C C . GLY A 1 86 ? -12.619 -13.803 3.891 1.00 77.31 86 GLY A C 1
ATOM 600 O O . GLY A 1 86 ? -11.655 -13.067 4.097 1.00 77.31 86 GLY A O 1
ATOM 601 N N . GLY A 1 87 ? -13.243 -13.841 2.710 1.00 83.38 87 GLY A N 1
ATOM 602 C CA . GLY A 1 87 ? -12.879 -12.963 1.596 1.00 83.38 87 GLY A CA 1
ATOM 603 C C . GLY A 1 87 ? -13.227 -11.505 1.897 1.00 83.38 87 GLY A C 1
ATOM 604 O O . GLY A 1 87 ? -14.398 -11.181 2.085 1.00 83.38 87 GLY A O 1
ATOM 605 N N . ILE A 1 88 ? -12.218 -10.636 1.935 1.00 88.69 88 ILE A N 1
ATOM 606 C CA . ILE A 1 88 ? -12.378 -9.183 2.038 1.00 88.69 88 ILE A CA 1
ATOM 607 C C . ILE A 1 88 ? -12.031 -8.601 0.673 1.00 88.69 88 ILE A C 1
ATOM 609 O O . ILE A 1 88 ? -10.926 -8.816 0.178 1.00 88.69 88 ILE A O 1
ATOM 613 N N . THR A 1 89 ? -12.951 -7.858 0.068 1.00 91.44 89 THR A N 1
ATOM 614 C CA . THR A 1 89 ? -12.675 -7.150 -1.184 1.00 91.44 89 THR A CA 1
ATOM 615 C C . THR A 1 89 ? -12.201 -5.736 -0.861 1.00 91.44 89 THR A C 1
ATOM 617 O O . THR A 1 89 ? -12.808 -5.043 -0.047 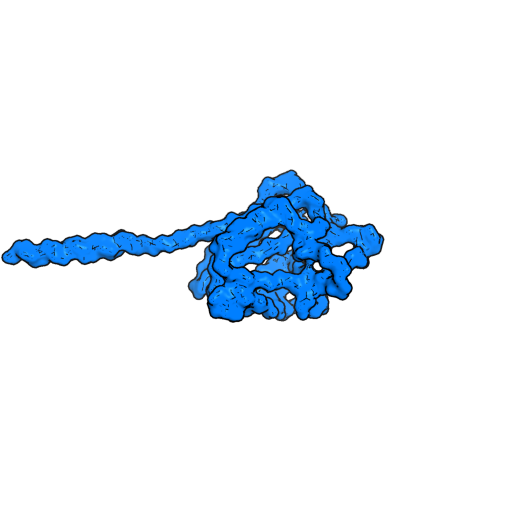1.00 91.44 89 THR A O 1
ATOM 620 N N . GLY A 1 90 ? -11.106 -5.312 -1.480 1.00 92.75 90 GLY A N 1
ATOM 621 C CA . GLY A 1 90 ? -10.637 -3.934 -1.504 1.00 92.75 90 GLY A CA 1
ATOM 622 C C . GLY A 1 90 ? -10.933 -3.307 -2.864 1.00 92.75 90 GLY A C 1
ATOM 623 O O . GLY A 1 90 ? -10.519 -3.847 -3.884 1.00 92.75 90 GLY A O 1
ATOM 624 N N . SER A 1 91 ? -11.630 -2.178 -2.894 1.00 94.06 91 SER A N 1
ATOM 625 C CA . SER A 1 91 ? -11.824 -1.370 -4.098 1.00 94.06 91 SER A CA 1
ATOM 626 C C . SER A 1 91 ? -10.774 -0.265 -4.111 1.00 94.06 91 SER A C 1
ATOM 628 O O . SER A 1 91 ? -10.835 0.662 -3.302 1.00 94.06 91 SER A O 1
ATOM 630 N N . LEU A 1 92 ? -9.793 -0.405 -4.998 1.00 93.38 92 LEU A N 1
ATOM 631 C CA . LEU A 1 92 ? -8.701 0.535 -5.197 1.00 93.38 92 LEU A CA 1
ATOM 632 C C . LEU A 1 92 ? -9.032 1.495 -6.338 1.00 93.38 92 LEU A C 1
ATOM 634 O O . LEU A 1 92 ? -9.291 1.076 -7.466 1.00 93.38 92 LEU A O 1
ATOM 638 N N . THR A 1 93 ? -8.991 2.784 -6.039 1.00 91.56 93 THR A N 1
ATOM 639 C CA . THR A 1 93 ? -9.177 3.872 -6.999 1.00 91.56 93 THR A CA 1
ATOM 640 C C . THR A 1 93 ? -8.021 4.843 -6.870 1.00 91.56 93 THR A C 1
ATOM 642 O O . THR A 1 93 ? -7.562 5.092 -5.760 1.00 91.56 93 THR A O 1
ATOM 645 N N . GLY A 1 94 ? -7.584 5.443 -7.965 1.00 87.25 94 GLY A N 1
ATOM 646 C CA . GLY A 1 94 ? -6.557 6.475 -7.931 1.00 87.25 94 GLY A CA 1
ATOM 647 C C . GLY A 1 94 ? -6.577 7.289 -9.209 1.00 87.25 94 GLY A C 1
ATOM 648 O O . GLY A 1 94 ? -7.039 6.811 -10.252 1.00 87.25 94 GLY A O 1
ATOM 649 N N . ASP A 1 95 ? -6.075 8.512 -9.115 1.00 81.50 95 ASP A N 1
ATOM 650 C CA . ASP A 1 95 ? -5.907 9.365 -10.281 1.00 81.50 95 ASP A CA 1
ATOM 651 C C . ASP A 1 95 ? -4.686 8.905 -11.071 1.00 81.50 95 ASP A C 1
ATOM 653 O O . ASP A 1 95 ? -3.635 8.608 -10.501 1.00 81.50 95 ASP A O 1
ATOM 657 N N . GLN A 1 96 ? -4.838 8.826 -12.398 1.00 83.06 96 GLN A N 1
ATOM 658 C CA . GLN A 1 96 ? -3.774 8.366 -13.295 1.00 83.06 96 GLN A CA 1
ATOM 659 C C . GLN A 1 96 ? -3.163 7.038 -12.808 1.00 83.06 96 GLN A C 1
ATOM 661 O O . GLN A 1 96 ? -1.952 6.914 -12.656 1.00 83.06 96 GLN A O 1
ATOM 666 N N . MET A 1 97 ? -4.024 6.063 -12.508 1.00 87.25 97 MET A N 1
ATOM 667 C CA . MET A 1 97 ? -3.615 4.736 -12.058 1.00 87.25 97 MET A CA 1
ATOM 668 C C . MET A 1 97 ? -3.312 3.825 -13.255 1.00 87.25 97 MET A C 1
ATOM 670 O O . MET A 1 97 ? -4.047 3.835 -14.247 1.00 87.25 97 MET A O 1
ATOM 674 N N . PHE A 1 98 ? -2.269 3.005 -13.136 1.00 87.62 98 PHE A N 1
ATOM 675 C CA . PHE A 1 98 ? -1.839 2.039 -14.145 1.00 87.62 98 PHE A CA 1
ATOM 676 C C . PHE A 1 98 ? -1.533 0.697 -13.487 1.00 87.62 98 PHE A C 1
ATOM 678 O O . PHE A 1 98 ? -0.987 0.653 -12.388 1.00 87.62 98 PHE A O 1
ATOM 685 N N . VAL A 1 99 ? -1.795 -0.396 -14.201 1.00 88.25 99 VAL A N 1
ATOM 686 C CA . VAL A 1 99 ? -1.108 -1.667 -13.945 1.00 88.25 99 VAL A CA 1
ATOM 687 C C . VAL A 1 99 ? -0.145 -1.900 -15.090 1.00 88.25 99 VAL A C 1
ATOM 689 O O . VAL A 1 99 ? -0.548 -1.958 -16.256 1.00 88.25 99 VAL A O 1
ATOM 692 N N . VAL A 1 100 ? 1.133 -2.007 -14.744 1.00 85.06 100 VAL A N 1
ATOM 693 C CA . VAL A 1 100 ? 2.233 -2.056 -15.700 1.00 85.06 100 VAL A CA 1
ATOM 694 C C . VAL A 1 100 ? 3.004 -3.345 -15.496 1.00 85.06 100 VAL A C 1
ATOM 696 O O . VAL A 1 100 ? 3.298 -3.742 -14.373 1.00 85.06 100 VAL A O 1
ATOM 699 N N . SER A 1 101 ? 3.341 -4.005 -16.601 1.00 83.69 101 SER A N 1
ATOM 700 C CA . SER A 1 101 ? 4.253 -5.142 -16.558 1.00 83.69 101 SER A CA 1
ATOM 701 C C . SER A 1 101 ? 5.667 -4.684 -16.223 1.00 83.69 101 SER A C 1
ATOM 703 O O . SER A 1 101 ? 6.240 -3.882 -16.960 1.00 83.69 101 SER A O 1
ATOM 705 N N . ASP A 1 102 ? 6.249 -5.271 -15.183 1.00 78.56 102 ASP A N 1
ATOM 706 C CA . ASP A 1 102 ? 7.678 -5.227 -14.894 1.00 78.56 102 ASP A CA 1
ATOM 707 C C . ASP A 1 102 ? 8.423 -6.130 -15.888 1.00 78.56 102 ASP A C 1
ATOM 709 O O . ASP A 1 102 ? 8.869 -7.247 -15.599 1.00 78.56 102 ASP A O 1
ATOM 713 N N . THR A 1 103 ? 8.494 -5.661 -17.131 1.00 66.81 103 THR A N 1
ATOM 714 C CA . THR A 1 103 ? 9.387 -6.237 -18.125 1.00 66.81 103 THR A CA 1
ATOM 715 C C . THR A 1 103 ? 10.765 -5.626 -17.923 1.00 66.81 103 THR A C 1
ATOM 717 O O . THR A 1 103 ? 10.913 -4.415 -18.077 1.00 66.81 103 THR A O 1
ATOM 720 N N . LEU A 1 104 ? 11.796 -6.459 -17.738 1.00 52.84 104 LEU A N 1
ATOM 721 C CA . LEU A 1 104 ? 13.211 -6.036 -17.770 1.00 52.84 104 LEU A CA 1
ATOM 722 C C . LEU A 1 104 ? 13.576 -5.207 -19.028 1.00 52.84 104 LEU A C 1
ATOM 724 O O . LEU A 1 104 ? 14.627 -4.580 -19.071 1.00 52.84 104 LEU A O 1
ATOM 728 N N . ALA A 1 105 ? 12.724 -5.223 -20.061 1.00 44.97 105 ALA A N 1
ATOM 729 C CA . ALA A 1 105 ? 12.871 -4.535 -21.338 1.00 44.97 105 ALA A CA 1
ATOM 730 C C . ALA A 1 105 ? 12.241 -3.126 -21.411 1.00 44.97 105 ALA A C 1
ATOM 732 O O . ALA A 1 105 ? 12.286 -2.521 -22.482 1.00 44.97 105 ALA A O 1
ATOM 733 N N . GLN A 1 106 ? 11.645 -2.590 -20.336 1.00 43.22 106 GLN A N 1
ATOM 734 C CA . GLN A 1 106 ? 10.976 -1.278 -20.392 1.00 43.22 106 GLN A CA 1
ATOM 735 C C . GLN A 1 106 ? 11.928 -0.071 -20.434 1.00 43.22 106 GLN A C 1
ATOM 737 O O . GLN A 1 106 ? 11.482 1.058 -20.619 1.00 43.22 106 GLN A O 1
ATOM 742 N N . VAL A 1 107 ? 13.239 -0.299 -20.397 1.00 37.44 107 VAL A N 1
ATOM 743 C CA . VAL A 1 107 ? 14.218 0.685 -20.859 1.00 37.44 107 VAL A CA 1
ATOM 744 C C . VAL A 1 107 ? 15.247 -0.052 -21.701 1.00 37.44 107 VAL A C 1
ATOM 746 O O . VAL A 1 107 ? 15.690 -1.132 -21.326 1.00 37.44 107 VAL A O 1
ATOM 749 N N . GLY A 1 108 ? 15.625 0.497 -22.854 1.00 36.19 108 GLY A N 1
ATOM 750 C CA . GLY A 1 108 ? 16.611 -0.088 -23.768 1.00 36.19 108 GLY A CA 1
ATOM 751 C C . GLY A 1 108 ? 17.992 -0.289 -23.127 1.00 36.19 108 GLY A C 1
ATOM 752 O O . GLY A 1 108 ? 18.904 0.491 -23.373 1.00 36.19 108 GLY A O 1
ATOM 753 N N . GLY A 1 109 ? 18.143 -1.332 -22.309 1.00 39.34 109 GLY A N 1
ATOM 754 C CA . GLY A 1 109 ? 19.341 -1.620 -21.522 1.00 39.34 109 GLY A CA 1
ATOM 755 C C . GLY A 1 109 ? 19.521 -0.768 -20.260 1.00 39.34 109 GLY A C 1
ATOM 756 O O . GLY A 1 109 ? 20.546 -0.918 -19.601 1.00 39.34 109 GLY A O 1
ATOM 757 N N . ALA A 1 110 ? 18.567 0.099 -19.907 1.00 45.88 110 ALA A N 1
ATOM 758 C CA . ALA A 1 110 ? 18.583 0.829 -18.639 1.00 45.88 110 ALA A CA 1
ATOM 759 C C . ALA A 1 110 ? 17.692 0.110 -17.612 1.00 45.88 110 ALA A C 1
ATOM 761 O O . ALA A 1 110 ? 16.644 -0.443 -17.934 1.00 45.88 110 ALA A O 1
ATOM 762 N N . SER A 1 111 ? 18.147 0.043 -16.368 1.00 49.81 111 SER A N 1
ATOM 763 C CA . SER A 1 111 ? 17.339 -0.510 -15.283 1.00 49.81 111 SER A CA 1
ATOM 764 C C . SER A 1 111 ? 16.129 0.405 -15.063 1.00 49.81 111 SER A C 1
ATOM 766 O O . SER A 1 111 ? 16.332 1.618 -15.118 1.00 49.81 111 SER A O 1
ATOM 768 N N . PRO A 1 112 ? 14.905 -0.104 -14.823 1.00 54.69 112 PRO A N 1
ATOM 769 C CA . PRO A 1 112 ? 13.790 0.756 -14.444 1.00 54.69 112 PRO A CA 1
ATOM 770 C C . PRO A 1 112 ? 14.156 1.458 -13.133 1.00 54.69 112 PRO A C 1
ATOM 772 O O . PRO A 1 112 ? 14.255 0.825 -12.083 1.00 54.69 112 PRO A O 1
ATOM 775 N N . THR A 1 113 ? 14.468 2.745 -13.214 1.00 66.06 113 THR A N 1
ATOM 776 C CA . THR A 1 113 ? 14.733 3.600 -12.063 1.00 66.06 113 THR A CA 1
ATOM 777 C C . THR A 1 113 ? 13.399 3.857 -11.360 1.00 66.06 113 THR A C 1
ATOM 779 O O . THR A 1 113 ? 12.410 4.224 -11.987 1.00 66.06 113 THR A O 1
ATOM 782 N N . GLY A 1 114 ? 13.320 3.526 -10.074 1.00 71.06 114 GLY A N 1
ATOM 783 C CA . GLY A 1 114 ? 12.149 3.729 -9.211 1.00 71.06 114 GLY A CA 1
ATOM 784 C C . GLY A 1 114 ? 10.944 2.792 -9.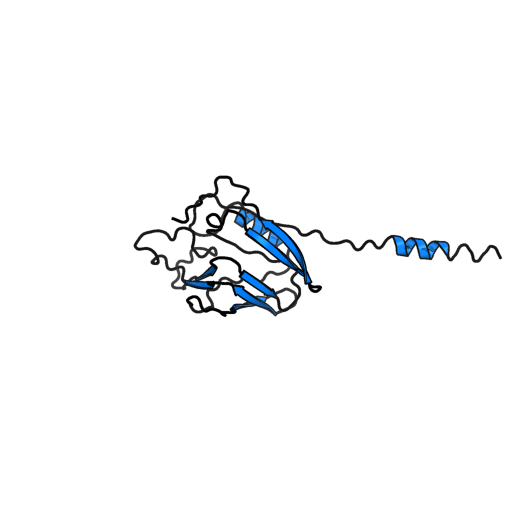411 1.00 71.06 114 GLY A C 1
ATOM 785 O O . GLY A 1 114 ? 10.301 2.430 -8.427 1.00 71.06 114 GLY A O 1
ATOM 786 N N . ARG A 1 115 ? 10.636 2.346 -10.635 1.00 80.25 115 ARG A N 1
ATOM 787 C CA . ARG A 1 115 ? 9.339 1.719 -10.984 1.00 80.25 115 ARG A CA 1
ATOM 788 C C . ARG A 1 115 ? 9.442 0.224 -11.287 1.00 80.25 115 ARG A C 1
ATOM 790 O O . ARG A 1 115 ? 9.697 -0.171 -12.424 1.00 80.25 115 ARG A O 1
ATOM 797 N N . PHE A 1 116 ? 9.257 -0.621 -10.278 1.00 78.31 116 PHE A N 1
ATOM 798 C CA . PHE A 1 116 ? 9.476 -2.064 -10.415 1.00 78.31 116 PHE A CA 1
ATOM 799 C C . PHE A 1 116 ? 8.594 -2.897 -9.477 1.00 78.31 116 PHE A C 1
ATOM 801 O O . PHE A 1 116 ? 8.078 -2.401 -8.475 1.00 78.31 116 PHE A O 1
ATOM 808 N N . ASP A 1 117 ? 8.452 -4.191 -9.783 1.00 83.00 117 ASP A N 1
ATOM 809 C CA . ASP A 1 117 ? 7.809 -5.140 -8.874 1.00 83.00 117 ASP A CA 1
ATOM 810 C C . ASP A 1 117 ? 8.742 -5.504 -7.705 1.00 83.00 117 ASP A C 1
ATOM 812 O O . ASP A 1 117 ? 9.881 -5.946 -7.878 1.00 83.00 117 ASP A O 1
ATOM 816 N N . THR A 1 118 ? 8.215 -5.375 -6.490 1.00 79.31 118 THR A N 1
ATOM 817 C CA . THR A 1 118 ? 8.940 -5.590 -5.234 1.00 79.31 118 THR A CA 1
ATOM 818 C C . THR A 1 118 ? 8.912 -7.045 -4.750 1.00 79.31 118 THR A C 1
ATOM 820 O O . THR A 1 118 ? 9.626 -7.394 -3.802 1.00 79.31 118 THR A O 1
ATOM 823 N N . THR A 1 119 ? 8.125 -7.926 -5.382 1.00 75.75 119 THR A N 1
ATOM 824 C CA . THR A 1 119 ? 7.973 -9.324 -4.941 1.00 75.75 119 THR A CA 1
ATOM 825 C C . THR A 1 119 ? 9.148 -10.237 -5.322 1.00 75.75 119 THR A C 1
ATOM 827 O O . THR A 1 119 ? 9.322 -11.295 -4.713 1.00 75.75 119 THR A O 1
ATOM 830 N N . GLY A 1 120 ? 10.034 -9.779 -6.214 1.00 64.25 120 GLY A N 1
ATOM 831 C CA . GLY A 1 120 ? 11.358 -10.356 -6.461 1.00 64.25 120 GLY A CA 1
ATOM 832 C C . GLY A 1 120 ? 11.540 -11.063 -7.808 1.00 64.25 120 GLY A C 1
ATOM 833 O O . GLY A 1 120 ? 10.616 -11.193 -8.608 1.00 64.25 120 GLY A O 1
ATOM 834 N N . THR A 1 121 ? 12.777 -11.499 -8.083 1.00 52.16 121 THR A N 1
ATOM 835 C CA . THR A 1 121 ? 13.189 -12.129 -9.350 1.00 52.16 121 THR A CA 1
ATOM 836 C C . THR A 1 121 ? 12.848 -13.623 -9.402 1.00 52.16 121 THR A C 1
ATOM 838 O O . THR A 1 121 ? 13.634 -14.485 -9.011 1.00 52.16 121 THR A O 1
ATOM 841 N N . GLY A 1 122 ? 11.683 -13.956 -9.952 1.00 40.94 122 GLY A N 1
ATOM 842 C CA . GLY A 1 122 ? 11.413 -15.299 -10.464 1.00 40.94 122 GLY A CA 1
ATOM 843 C C . GLY A 1 122 ? 11.950 -15.438 -11.889 1.00 40.94 122 GLY A C 1
ATOM 844 O O . GLY A 1 122 ? 11.517 -14.720 -12.781 1.00 40.94 122 GLY A O 1
ATOM 845 N N . ALA A 1 123 ? 12.880 -16.363 -12.126 1.00 41.09 123 ALA A N 1
ATOM 846 C CA . ALA A 1 123 ? 13.446 -16.685 -13.443 1.00 41.09 123 ALA A CA 1
ATOM 847 C C . ALA A 1 123 ? 12.469 -17.444 -14.375 1.00 41.09 123 ALA A C 1
ATOM 849 O O . ALA A 1 123 ? 12.879 -18.321 -15.133 1.00 41.09 123 ALA A O 1
ATOM 850 N N . SER A 1 124 ? 11.175 -17.146 -14.305 1.00 40.47 124 SER A N 1
ATOM 851 C CA . SER A 1 124 ? 10.127 -17.818 -15.068 1.00 40.47 124 SER A CA 1
ATOM 852 C C . SER A 1 124 ? 9.363 -16.790 -15.883 1.00 40.47 124 SER A C 1
ATOM 854 O O . SER A 1 124 ? 9.280 -15.626 -15.518 1.00 40.47 124 SER A O 1
ATOM 856 N N . SER A 1 125 ? 8.836 -17.244 -17.007 1.00 47.72 125 SER A N 1
ATOM 857 C CA . SER A 1 125 ? 8.129 -16.556 -18.086 1.00 47.72 125 SER A CA 1
ATOM 858 C C . SER A 1 125 ? 6.861 -15.780 -17.684 1.00 47.72 125 SER A C 1
ATOM 860 O O . SER A 1 125 ? 6.028 -15.496 -18.544 1.00 47.72 125 SER A O 1
ATOM 862 N N . ASP A 1 126 ? 6.701 -15.457 -16.405 1.00 54.97 126 ASP A N 1
ATOM 863 C CA . ASP A 1 126 ? 5.529 -14.829 -15.825 1.00 54.97 126 ASP A CA 1
ATOM 864 C C . ASP A 1 126 ? 5.691 -13.307 -15.850 1.00 54.97 126 ASP A C 1
ATOM 866 O O . ASP A 1 126 ? 6.682 -12.732 -15.393 1.00 54.97 126 ASP A O 1
ATOM 870 N N . VAL A 1 127 ? 4.708 -12.643 -16.453 1.00 67.06 127 VAL A N 1
ATOM 871 C CA . VAL A 1 127 ? 4.646 -11.187 -16.537 1.00 67.06 127 VAL A CA 1
ATOM 872 C C . VAL A 1 127 ? 4.312 -10.642 -15.150 1.00 67.06 127 VAL A C 1
ATOM 874 O O . VAL A 1 127 ? 3.140 -10.599 -14.778 1.00 67.06 127 VAL A O 1
ATOM 877 N N . ARG A 1 128 ? 5.345 -10.235 -14.407 1.00 79.81 128 ARG A N 1
ATOM 878 C CA . ARG A 1 128 ? 5.216 -9.537 -13.120 1.00 79.81 128 ARG A CA 1
ATOM 879 C C . ARG A 1 128 ? 4.641 -8.147 -13.332 1.00 79.81 128 ARG A C 1
ATOM 881 O O . ARG A 1 128 ? 4.915 -7.539 -14.372 1.00 79.81 128 ARG A O 1
ATOM 888 N N . LYS A 1 129 ? 3.858 -7.636 -12.387 1.00 84.06 129 LYS A N 1
ATOM 889 C CA . LYS A 1 129 ? 3.233 -6.313 -12.498 1.00 84.06 129 LYS A CA 1
ATOM 890 C C . LYS A 1 129 ? 3.373 -5.497 -11.224 1.00 84.06 129 LYS A C 1
ATOM 892 O O . LYS A 1 129 ? 3.508 -6.022 -10.129 1.00 84.06 129 LYS A O 1
ATOM 897 N N . TYR A 1 130 ? 3.312 -4.185 -11.390 1.00 86.56 130 TYR A N 1
ATOM 898 C CA . TYR A 1 130 ? 3.168 -3.239 -10.294 1.00 86.56 130 TYR A CA 1
ATOM 899 C C . TYR A 1 130 ? 2.038 -2.262 -10.605 1.00 86.56 130 TYR A C 1
ATOM 901 O O . TYR A 1 130 ? 1.602 -2.113 -11.753 1.00 86.56 130 TYR A O 1
ATOM 909 N N . LEU A 1 131 ? 1.560 -1.612 -9.550 1.00 89.69 131 LEU A N 1
ATOM 910 C CA . LEU A 1 131 ? 0.633 -0.503 -9.650 1.00 89.69 131 LEU A CA 1
ATOM 911 C C . LEU A 1 131 ? 1.417 0.809 -9.657 1.00 89.69 131 LEU A C 1
ATOM 913 O O . LEU A 1 131 ? 2.200 1.055 -8.743 1.00 89.69 131 LEU A O 1
ATOM 917 N N . GLU A 1 132 ? 1.168 1.655 -10.650 1.00 87.81 132 GLU A N 1
ATOM 918 C CA . GLU A 1 132 ? 1.650 3.037 -10.673 1.00 87.81 132 GLU A CA 1
ATOM 919 C C . GLU A 1 132 ? 0.481 3.984 -10.396 1.00 87.81 132 GLU A C 1
ATOM 921 O O . GLU A 1 132 ? -0.620 3.795 -10.923 1.00 87.81 132 GLU A O 1
ATOM 926 N N . VAL A 1 133 ? 0.722 4.999 -9.570 1.00 85.12 133 VAL A N 1
ATOM 927 C CA . VAL A 1 133 ? -0.225 6.073 -9.257 1.00 85.12 133 VAL A CA 1
ATOM 928 C C . VAL A 1 133 ? 0.555 7.383 -9.279 1.00 85.12 133 VAL A C 1
ATOM 930 O O . VAL A 1 133 ? 1.649 7.440 -8.729 1.00 85.12 133 VAL A O 1
ATOM 933 N N . ALA A 1 134 ? 0.009 8.420 -9.916 1.00 79.44 134 ALA A N 1
ATOM 934 C CA . ALA A 1 134 ? 0.723 9.690 -10.080 1.00 79.44 134 ALA A CA 1
ATOM 935 C C . ALA A 1 134 ? 0.587 10.655 -8.889 1.00 79.44 134 ALA A C 1
ATOM 937 O O . ALA A 1 134 ? 1.359 11.603 -8.794 1.00 79.44 134 ALA A O 1
ATOM 938 N N . ASP A 1 135 ? -0.424 10.471 -8.039 1.00 79.88 135 ASP A N 1
ATOM 939 C CA . ASP A 1 135 ? -0.686 11.355 -6.899 1.00 79.88 135 ASP A CA 1
ATOM 940 C C . ASP A 1 135 ? -1.230 10.552 -5.709 1.00 79.88 135 ASP A C 1
ATOM 942 O O . ASP A 1 135 ? -0.473 9.958 -4.943 1.00 79.88 135 ASP A O 1
ATOM 946 N N . SER A 1 136 ? -2.555 10.447 -5.590 1.00 86.31 136 SER A N 1
ATOM 947 C CA . SER A 1 136 ? -3.203 9.741 -4.489 1.00 86.31 136 SER A CA 1
ATOM 948 C C . SER A 1 136 ? -3.997 8.528 -4.966 1.00 86.31 136 SER A C 1
ATOM 950 O O . SER A 1 136 ? -4.547 8.485 -6.071 1.00 86.31 136 SER A O 1
ATOM 952 N N . PHE A 1 137 ? -4.081 7.527 -4.093 1.00 88.69 137 PHE A N 1
ATOM 953 C CA . PHE A 1 137 ? -5.003 6.410 -4.239 1.00 88.69 137 PHE A CA 1
ATOM 954 C C . PHE A 1 137 ? -5.809 6.212 -2.958 1.00 88.69 137 PHE A C 1
ATOM 956 O O . PHE A 1 137 ? -5.388 6.554 -1.855 1.00 88.69 137 PHE A O 1
ATOM 963 N N . THR A 1 138 ? -6.986 5.624 -3.114 1.00 92.94 138 THR A N 1
ATOM 964 C CA . THR A 1 138 ? -7.888 5.237 -2.035 1.00 92.94 138 THR A CA 1
ATOM 965 C C . THR A 1 138 ? -8.183 3.753 -2.153 1.00 92.94 138 THR A C 1
ATOM 967 O O . THR A 1 138 ? -8.632 3.286 -3.197 1.00 92.94 138 THR A O 1
ATOM 970 N N . LEU A 1 139 ? -7.964 3.016 -1.065 1.00 93.88 139 LEU A N 1
ATOM 971 C CA . LEU A 1 139 ? -8.354 1.617 -0.938 1.00 93.88 139 LEU A CA 1
ATOM 972 C C . LEU A 1 139 ? -9.515 1.504 0.050 1.00 93.88 139 LEU A C 1
ATOM 974 O O . LEU A 1 139 ? -9.348 1.742 1.245 1.00 93.88 139 LEU A O 1
ATOM 978 N N . THR A 1 140 ? -10.689 1.125 -0.449 1.00 94.38 140 THR A N 1
ATOM 979 C CA . THR A 1 140 ? -11.889 0.928 0.374 1.00 94.38 140 THR A CA 1
ATOM 980 C C . THR A 1 140 ? -12.122 -0.554 0.610 1.00 94.38 140 THR A C 1
ATOM 982 O O . THR A 1 140 ? -12.303 -1.306 -0.342 1.00 94.38 140 THR A O 1
ATOM 985 N N . PHE A 1 141 ? -12.159 -0.989 1.867 1.00 92.38 141 PHE A N 1
ATOM 986 C CA . PHE A 1 141 ? -12.431 -2.385 2.204 1.00 92.38 141 PHE A CA 1
ATOM 987 C C . PHE A 1 141 ? -13.930 -2.639 2.382 1.00 92.38 141 PHE A C 1
ATOM 989 O O . PHE A 1 141 ? -14.641 -1.845 2.994 1.00 92.38 141 PHE A O 1
ATOM 996 N N . SER A 1 142 ? -14.406 -3.792 1.909 1.00 91.38 142 SER A N 1
ATOM 997 C CA . SER A 1 142 ? -15.794 -4.244 2.070 1.00 91.38 142 SER A CA 1
ATOM 998 C C . SER A 1 142 ? -16.168 -4.576 3.522 1.00 91.38 142 SER A C 1
ATOM 1000 O O . SER A 1 142 ? -17.338 -4.795 3.828 1.00 91.38 142 SER A O 1
ATOM 1002 N N . ALA A 1 143 ? -15.176 -4.657 4.4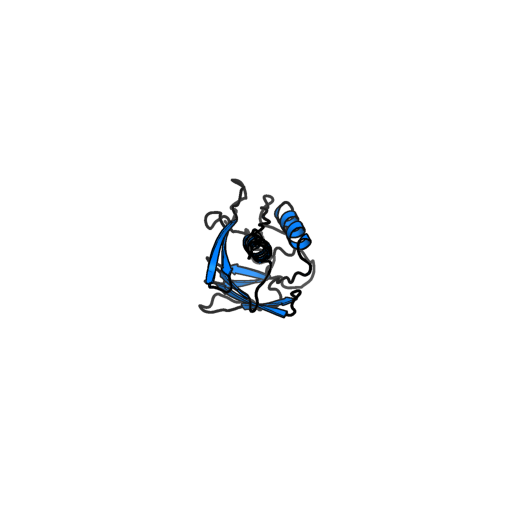10 1.00 88.62 143 ALA A N 1
ATOM 1003 C CA . ALA A 1 143 ? -15.316 -4.906 5.836 1.00 88.62 143 ALA A CA 1
ATOM 1004 C C . ALA A 1 143 ? -14.184 -4.206 6.603 1.00 88.62 143 ALA A C 1
ATOM 1006 O O . ALA A 1 143 ? -13.158 -3.850 6.024 1.00 88.62 143 ALA A O 1
ATOM 1007 N N . ALA A 1 144 ? -14.351 -4.041 7.917 1.00 87.06 144 ALA A N 1
ATOM 1008 C CA . ALA A 1 144 ? -13.294 -3.505 8.767 1.00 87.06 144 ALA A CA 1
ATOM 1009 C C . ALA A 1 144 ? -12.052 -4.415 8.736 1.00 87.06 144 ALA A C 1
ATOM 1011 O O . ALA A 1 144 ? -12.156 -5.627 8.937 1.00 87.06 144 ALA A O 1
ATOM 1012 N N . VAL A 1 145 ? -10.880 -3.816 8.519 1.00 87.00 145 VAL A N 1
ATOM 1013 C CA . VAL A 1 145 ? -9.581 -4.499 8.564 1.00 87.00 145 VAL A CA 1
ATOM 1014 C C . VAL A 1 145 ? -8.822 -4.096 9.823 1.00 87.00 145 VAL A C 1
ATOM 1016 O O . VAL A 1 145 ? -8.866 -2.942 10.243 1.00 87.00 145 VAL A O 1
ATOM 1019 N N . SER A 1 146 ? -8.116 -5.044 10.439 1.00 86.25 146 SER A N 1
ATOM 1020 C CA . SER A 1 146 ? -7.294 -4.766 11.624 1.00 86.25 146 SER A CA 1
ATOM 1021 C C . SER A 1 146 ? -5.945 -4.139 11.279 1.00 86.25 146 SER A C 1
ATOM 1023 O O . SER A 1 146 ? -5.301 -3.562 12.151 1.00 86.25 146 SER A O 1
ATOM 1025 N N . ALA A 1 147 ? -5.491 -4.300 10.035 1.00 89.50 147 ALA A N 1
ATOM 1026 C CA . ALA A 1 147 ? -4.177 -3.875 9.584 1.00 89.50 147 ALA A CA 1
ATOM 1027 C C . ALA A 1 147 ? -4.116 -3.778 8.051 1.00 89.50 147 ALA A C 1
ATOM 1029 O O . ALA A 1 147 ? -4.824 -4.497 7.347 1.00 89.50 147 ALA A O 1
ATOM 1030 N N . PHE A 1 148 ? -3.233 -2.916 7.551 1.00 90.06 148 PHE A N 1
ATOM 1031 C CA . PHE A 1 148 ? -2.908 -2.748 6.136 1.00 90.06 148 PHE A CA 1
ATOM 1032 C C . PHE A 1 148 ? -1.424 -2.392 6.003 1.00 90.06 148 PHE A C 1
ATOM 1034 O O . PHE A 1 148 ? -0.863 -1.750 6.892 1.00 90.06 148 PHE A O 1
ATOM 1041 N N . GLY A 1 149 ? -0.794 -2.807 4.906 1.00 90.38 149 GLY A N 1
ATOM 1042 C CA . GLY A 1 149 ? 0.595 -2.485 4.605 1.00 90.38 149 GLY A CA 1
ATOM 1043 C C . GLY A 1 149 ? 0.871 -2.590 3.110 1.00 90.38 149 GLY A C 1
ATOM 1044 O O . GLY A 1 149 ? 0.207 -3.353 2.409 1.00 90.38 149 GLY A O 1
ATOM 1045 N N . VAL A 1 150 ? 1.856 -1.825 2.640 1.00 90.00 150 VAL A N 1
ATOM 1046 C CA . VAL A 1 150 ? 2.306 -1.815 1.242 1.00 90.00 150 VAL A CA 1
ATOM 1047 C C . VAL A 1 150 ? 3.825 -1.804 1.196 1.00 90.00 150 VAL A C 1
ATOM 1049 O O . VAL A 1 150 ? 4.476 -1.321 2.125 1.00 90.00 150 VAL A O 1
ATOM 1052 N N . TYR A 1 151 ? 4.378 -2.275 0.086 1.00 88.56 151 TYR A N 1
ATOM 1053 C CA . TYR A 1 151 ? 5.672 -1.792 -0.370 1.00 88.56 151 TYR A CA 1
ATOM 1054 C C . TYR A 1 151 ? 5.445 -0.701 -1.406 1.00 88.56 151 TYR A C 1
ATOM 1056 O O . TYR A 1 151 ? 4.551 -0.822 -2.240 1.00 88.56 151 TYR A O 1
ATOM 1064 N N . GLY A 1 152 ? 6.243 0.356 -1.322 1.00 86.94 152 GLY A N 1
ATOM 1065 C CA . GLY A 1 152 ? 6.255 1.440 -2.289 1.00 86.94 152 GLY A CA 1
ATOM 1066 C C . GLY A 1 152 ? 7.691 1.768 -2.667 1.00 86.94 152 GLY A C 1
ATOM 1067 O O . GLY A 1 152 ? 8.613 1.605 -1.863 1.00 86.94 152 GLY A O 1
ATOM 1068 N N . THR A 1 153 ? 7.862 2.187 -3.907 1.00 81.75 153 THR A N 1
ATOM 1069 C CA . THR A 1 153 ? 9.123 2.612 -4.510 1.00 81.75 153 THR A CA 1
ATOM 1070 C C . THR A 1 153 ? 8.880 3.972 -5.155 1.00 81.75 153 THR A C 1
ATOM 1072 O O . THR A 1 153 ? 7.724 4.336 -5.356 1.00 81.75 153 THR A O 1
ATOM 1075 N N . ASP A 1 154 ? 9.942 4.734 -5.429 1.00 75.31 154 ASP A N 1
ATOM 1076 C CA . ASP A 1 154 ? 9.822 6.038 -6.108 1.00 75.31 154 ASP A CA 1
ATOM 1077 C C . ASP A 1 154 ? 8.839 7.007 -5.415 1.00 75.31 154 ASP A C 1
ATOM 1079 O O . ASP A 1 154 ? 8.030 7.665 -6.044 1.00 75.31 154 ASP A O 1
ATOM 1083 N N . ILE A 1 155 ? 8.849 7.040 -4.075 1.00 76.25 155 ILE A N 1
ATOM 1084 C CA . ILE A 1 155 ? 8.032 7.984 -3.280 1.00 76.25 155 ILE A CA 1
ATOM 1085 C C . ILE A 1 155 ? 8.768 9.334 -3.119 1.00 76.25 155 ILE A C 1
ATOM 1087 O O . ILE A 1 155 ? 8.178 10.359 -2.779 1.00 76.25 155 ILE A O 1
ATOM 1091 N N . GLY A 1 156 ? 10.091 9.334 -3.315 1.00 64.12 156 GLY A N 1
ATOM 1092 C CA . GLY A 1 156 ? 10.986 10.436 -2.953 1.00 64.12 156 GLY A CA 1
ATOM 1093 C C . GLY A 1 156 ? 10.856 11.696 -3.815 1.00 64.12 156 GLY A C 1
ATOM 1094 O O . GLY A 1 156 ? 11.077 12.797 -3.311 1.00 64.12 156 GLY A O 1
ATOM 1095 N N . ASP A 1 157 ? 10.475 11.565 -5.083 1.00 56.62 157 ASP A N 1
ATOM 1096 C CA . ASP A 1 157 ? 10.244 12.671 -6.023 1.00 56.62 157 ASP A CA 1
ATOM 1097 C C . ASP A 1 157 ? 8.915 13.415 -5.769 1.00 56.62 157 ASP A C 1
ATOM 1099 O O . ASP A 1 157 ? 8.773 14.574 -6.163 1.00 56.62 157 ASP A O 1
ATOM 1103 N N . PHE A 1 158 ? 7.999 12.828 -4.988 1.00 57.12 158 PHE A N 1
ATOM 1104 C CA . PHE A 1 158 ? 6.730 13.432 -4.545 1.00 57.12 158 PHE A CA 1
ATOM 1105 C C . PHE A 1 158 ? 6.835 14.216 -3.223 1.00 57.12 158 PHE A C 1
ATOM 1107 O O . PHE A 1 158 ? 5.877 14.333 -2.460 1.00 57.12 158 PHE A O 1
ATOM 1114 N N . GLY A 1 159 ? 8.011 14.769 -2.915 1.00 61.91 159 GLY A N 1
ATOM 1115 C CA . GLY A 1 159 ? 8.241 15.530 -1.679 1.00 61.91 159 GLY A CA 1
ATOM 1116 C C . GLY A 1 159 ? 8.625 14.677 -0.464 1.00 61.91 159 GLY A C 1
ATOM 1117 O O . GLY A 1 159 ? 8.702 15.209 0.644 1.00 61.91 159 GLY A O 1
ATOM 1118 N N . GLY A 1 160 ? 8.906 13.382 -0.664 1.00 64.62 160 GLY A N 1
ATOM 1119 C CA . GLY A 1 160 ? 9.584 12.520 0.313 1.00 64.62 160 GLY A CA 1
ATOM 1120 C C . GLY A 1 160 ? 8.753 12.085 1.524 1.00 64.62 160 GLY A C 1
ATOM 1121 O O . GLY A 1 160 ? 9.318 11.624 2.516 1.00 64.62 160 GLY A O 1
ATOM 1122 N N . SER A 1 161 ? 7.427 12.230 1.477 1.00 71.38 161 SER A N 1
ATOM 1123 C CA . SER A 1 161 ? 6.524 11.768 2.536 1.00 71.38 161 SER A CA 1
ATOM 1124 C C . SER A 1 161 ? 5.330 11.040 1.938 1.00 71.38 161 SER A C 1
ATOM 1126 O O . SER A 1 161 ? 4.689 11.544 1.022 1.00 71.38 161 SER A O 1
ATOM 1128 N N . LEU A 1 162 ? 4.999 9.879 2.505 1.00 79.88 162 LEU A N 1
ATOM 1129 C CA . LEU A 1 162 ? 3.745 9.183 2.242 1.00 79.88 162 LEU A CA 1
ATOM 1130 C C . LEU A 1 162 ? 2.813 9.393 3.433 1.00 79.88 162 LEU A C 1
ATOM 1132 O O . LEU A 1 162 ? 3.071 8.884 4.525 1.00 79.88 162 LEU A O 1
ATOM 1136 N N . ASP A 1 163 ? 1.713 10.105 3.220 1.00 86.94 163 ASP A N 1
ATOM 1137 C CA . ASP A 1 163 ? 0.672 10.245 4.231 1.00 86.94 163 ASP A CA 1
ATOM 1138 C C . ASP A 1 163 ? -0.399 9.169 4.043 1.00 86.94 163 ASP A C 1
ATOM 1140 O O . ASP A 1 163 ? -0.981 9.005 2.974 1.00 86.94 163 ASP A O 1
ATOM 1144 N N . VAL A 1 164 ? -0.689 8.442 5.119 1.00 88.81 164 VAL A N 1
ATOM 1145 C CA . VAL A 1 164 ? -1.767 7.455 5.171 1.00 88.81 164 VAL A CA 1
ATOM 1146 C C . VAL A 1 164 ? -2.923 8.042 5.966 1.00 88.81 164 VAL A C 1
ATOM 1148 O O . VAL A 1 164 ? -2.790 8.337 7.157 1.00 88.81 164 VAL A O 1
ATOM 1151 N N . ILE A 1 165 ? -4.072 8.189 5.310 1.00 92.38 165 ILE A N 1
ATOM 1152 C CA . ILE A 1 165 ? -5.316 8.641 5.936 1.00 92.38 165 ILE A CA 1
ATOM 1153 C C . ILE A 1 165 ? -6.189 7.418 6.199 1.00 92.38 165 ILE A C 1
ATOM 1155 O O . ILE A 1 165 ? -6.742 6.811 5.283 1.00 92.38 165 ILE A O 1
ATOM 1159 N N . LEU A 1 166 ? -6.317 7.049 7.471 1.00 91.25 166 LEU A N 1
ATOM 1160 C CA . LEU A 1 166 ? -7.180 5.956 7.904 1.00 91.25 166 LEU A CA 1
ATOM 1161 C C . LEU A 1 166 ? -8.568 6.512 8.201 1.00 91.25 166 LEU A C 1
ATOM 1163 O O . LEU A 1 166 ? -8.697 7.375 9.068 1.00 91.25 166 LEU A O 1
ATOM 1167 N N . THR A 1 167 ? -9.588 6.013 7.505 1.00 91.38 167 THR A N 1
ATOM 1168 C CA . THR A 1 167 ? -10.990 6.364 7.764 1.00 91.38 167 THR A CA 1
ATOM 1169 C C . THR A 1 167 ? -11.681 5.199 8.468 1.00 91.38 167 THR A C 1
ATOM 1171 O O . THR A 1 167 ? -11.668 4.078 7.961 1.00 91.38 167 THR A O 1
ATOM 1174 N N . ASP A 1 168 ? -12.257 5.447 9.642 1.00 87.44 168 ASP A N 1
ATOM 1175 C CA . ASP A 1 168 ? -13.011 4.444 10.393 1.00 87.44 168 ASP A CA 1
ATOM 1176 C C . ASP A 1 168 ? -14.464 4.302 9.896 1.00 87.44 168 ASP A C 1
ATOM 1178 O O . ASP A 1 168 ? -14.948 5.062 9.057 1.00 87.44 168 ASP A O 1
ATOM 1182 N N . SER A 1 169 ? -15.197 3.323 10.434 1.00 84.06 169 SER A N 1
ATOM 1183 C CA . SER A 1 169 ? -16.592 3.058 10.051 1.00 84.06 169 SER A CA 1
ATOM 1184 C C . SER A 1 169 ? -17.575 4.180 10.410 1.00 84.06 169 SER A C 1
ATOM 1186 O O . SER A 1 169 ? -18.705 4.169 9.932 1.00 84.06 169 SER A O 1
ATOM 1188 N N . SER A 1 170 ? -17.182 5.118 11.277 1.00 87.88 170 SER A N 1
ATOM 1189 C CA . SER A 1 170 ? -17.959 6.316 11.618 1.00 87.88 170 SER A CA 1
ATOM 1190 C C . SER A 1 170 ? -17.594 7.534 10.758 1.00 87.88 170 SER A C 1
ATOM 1192 O O . SER A 1 170 ? -18.213 8.587 10.904 1.00 87.88 170 SER A O 1
ATOM 1194 N N . GLY A 1 171 ? -16.622 7.392 9.847 1.00 87.62 171 GLY A N 1
ATOM 1195 C CA . GLY A 1 171 ? -16.082 8.470 9.018 1.00 87.62 171 GLY A CA 1
ATOM 1196 C C . GLY A 1 171 ? -14.987 9.292 9.704 1.00 87.62 171 GLY A C 1
ATOM 1197 O O . GLY A 1 171 ? -14.527 10.282 9.137 1.00 87.62 171 GLY A O 1
ATOM 1198 N N . GLY A 1 172 ? -14.560 8.906 10.909 1.00 90.00 172 GLY A N 1
ATOM 1199 C CA . GLY A 1 172 ? -13.449 9.535 11.612 1.00 90.00 172 GLY A CA 1
ATOM 1200 C C . GLY A 1 172 ? -12.135 9.283 10.881 1.00 90.00 172 GLY A C 1
ATOM 1201 O O . GLY A 1 172 ? -11.871 8.165 10.443 1.00 90.00 172 GLY A O 1
ATOM 1202 N N . GLN A 1 173 ? -11.308 10.321 10.742 1.00 92.69 173 GLN A N 1
ATOM 1203 C CA . GLN A 1 173 ? -10.030 10.233 10.039 1.00 92.69 173 GLN A CA 1
ATOM 1204 C C . GLN A 1 173 ? -8.840 10.351 10.986 1.00 92.69 173 GLN A C 1
ATOM 1206 O O . GLN A 1 173 ? -8.800 11.204 11.872 1.00 92.69 173 GLN A O 1
ATOM 1211 N N . THR A 1 174 ? -7.841 9.503 10.761 1.00 89.75 174 THR A N 1
ATOM 1212 C CA . THR A 1 174 ? -6.536 9.561 11.417 1.00 89.75 174 THR A CA 1
ATOM 1213 C C . THR A 1 174 ? -5.442 9.599 10.358 1.00 89.75 174 THR A C 1
ATOM 1215 O O . THR A 1 174 ? -5.226 8.612 9.658 1.00 89.75 174 THR A O 1
ATOM 1218 N N . THR A 1 175 ? -4.720 10.715 10.273 1.00 90.00 175 THR A N 1
ATOM 1219 C CA . THR A 1 175 ? -3.577 10.863 9.360 1.00 90.00 175 THR A CA 1
ATOM 1220 C C . THR A 1 175 ? -2.283 10.411 10.027 1.00 90.00 175 THR A C 1
ATOM 1222 O O . THR A 1 175 ? -2.019 10.720 11.198 1.00 90.00 175 THR A O 1
ATOM 1225 N N . ARG A 1 176 ? -1.455 9.679 9.283 1.00 86.25 176 ARG A N 1
ATOM 1226 C CA . ARG A 1 176 ? -0.100 9.294 9.674 1.00 86.25 176 ARG A CA 1
ATOM 1227 C C . ARG A 1 176 ? 0.866 9.574 8.540 1.00 86.25 176 ARG A C 1
ATOM 1229 O O . ARG A 1 176 ? 0.751 8.965 7.486 1.00 86.25 176 ARG A O 1
ATOM 1236 N N . SER A 1 177 ? 1.834 10.441 8.806 1.00 83.75 177 SER A N 1
ATOM 1237 C CA . SER A 1 177 ? 2.984 10.608 7.928 1.00 83.75 177 SER A CA 1
ATOM 1238 C C . SER A 1 177 ? 3.948 9.451 8.156 1.00 83.75 177 SER A C 1
ATOM 1240 O O . SER A 1 177 ? 4.417 9.218 9.275 1.00 83.75 177 SER A O 1
ATOM 1242 N N . ILE A 1 178 ? 4.198 8.690 7.098 1.00 77.75 178 ILE A N 1
ATOM 1243 C CA . ILE A 1 178 ? 5.247 7.683 7.043 1.00 77.75 178 ILE A CA 1
ATOM 1244 C C . ILE A 1 178 ? 6.501 8.429 6.591 1.00 77.75 178 ILE A C 1
ATOM 1246 O O . ILE A 1 178 ? 6.790 8.525 5.402 1.00 77.75 178 ILE A O 1
ATOM 1250 N N . GLN A 1 179 ? 7.198 9.037 7.554 1.00 63.94 179 GLN A N 1
ATOM 1251 C CA . GLN A 1 179 ? 8.428 9.769 7.266 1.00 63.94 179 GLN A CA 1
ATOM 1252 C C . GLN A 1 179 ? 9.493 8.825 6.703 1.00 63.94 179 GLN A C 1
ATOM 1254 O O . GLN A 1 179 ? 9.832 7.814 7.331 1.00 63.94 179 GLN A O 1
ATOM 1259 N N . ASP A 1 180 ? 10.073 9.205 5.565 1.00 57.72 180 ASP A N 1
ATOM 1260 C CA . ASP A 1 180 ? 11.391 8.728 5.176 1.00 57.72 180 ASP A CA 1
ATOM 1261 C C . ASP A 1 180 ? 12.422 9.402 6.094 1.00 57.72 180 ASP A C 1
ATOM 1263 O O . ASP A 1 180 ? 12.795 10.561 5.925 1.00 57.72 180 ASP A O 1
ATOM 1267 N N . ASN A 1 181 ? 12.855 8.696 7.137 1.00 43.53 181 ASN A N 1
ATOM 1268 C CA . ASN A 1 181 ? 13.877 9.209 8.052 1.00 43.53 181 ASN A CA 1
ATOM 1269 C C . ASN A 1 181 ? 15.291 9.221 7.435 1.00 43.53 181 ASN A C 1
ATOM 1271 O O . ASN A 1 181 ? 16.254 9.497 8.154 1.00 43.53 181 ASN A O 1
ATOM 1275 N N . ASN A 1 182 ? 15.458 8.940 6.138 1.00 44.12 182 ASN A N 1
ATOM 1276 C CA . ASN A 1 182 ? 16.732 9.123 5.460 1.00 44.12 182 ASN A CA 1
ATOM 1277 C C . ASN A 1 182 ? 16.758 10.419 4.651 1.00 44.12 182 ASN A C 1
ATOM 1279 O O . ASN A 1 182 ? 16.266 10.497 3.532 1.00 44.12 182 ASN A O 1
ATOM 1283 N N . ALA A 1 183 ? 17.554 11.372 5.133 1.00 39.72 183 ALA A N 1
ATOM 1284 C CA . ALA A 1 183 ? 18.157 12.440 4.329 1.00 39.72 183 ALA A CA 1
ATOM 1285 C C . ALA A 1 183 ? 19.160 11.907 3.264 1.00 39.72 183 ALA A C 1
ATOM 1287 O O . ALA A 1 183 ? 20.171 12.545 2.980 1.00 39.72 183 ALA A O 1
ATOM 1288 N N . GLY A 1 184 ? 18.931 10.706 2.723 1.00 44.66 184 GLY A N 1
ATOM 1289 C CA . GLY A 1 184 ? 19.863 9.979 1.861 1.00 44.66 184 GLY A CA 1
ATOM 1290 C C . GLY A 1 184 ? 19.307 8.709 1.207 1.00 44.66 184 GLY A C 1
ATOM 1291 O O . GLY A 1 184 ? 20.096 7.943 0.657 1.00 44.66 184 GLY A O 1
ATOM 1292 N N . GLY A 1 185 ? 17.991 8.458 1.258 1.00 47.25 185 GLY A N 1
ATOM 1293 C CA . GLY A 1 185 ? 17.363 7.518 0.330 1.00 47.25 185 GLY A CA 1
ATOM 1294 C C . GLY A 1 185 ? 17.465 8.139 -1.058 1.00 47.25 185 GLY A C 1
ATOM 1295 O O . GLY A 1 185 ? 17.050 9.281 -1.240 1.00 47.25 185 GLY A O 1
ATOM 1296 N N . ALA A 1 186 ? 18.138 7.470 -1.994 1.00 44.84 186 ALA A N 1
ATOM 1297 C CA . ALA A 1 186 ? 18.363 8.033 -3.317 1.00 44.84 186 ALA A CA 1
ATOM 1298 C C . ALA A 1 186 ? 17.009 8.345 -3.969 1.00 44.84 186 ALA A C 1
ATOM 1300 O O . ALA A 1 186 ? 16.251 7.440 -4.302 1.00 44.84 186 ALA A O 1
ATOM 1301 N N . ALA A 1 187 ? 16.723 9.635 -4.135 1.00 45.41 187 ALA A N 1
ATOM 1302 C CA . ALA A 1 187 ? 15.790 10.120 -5.134 1.00 45.41 187 ALA A CA 1
ATOM 1303 C C . ALA A 1 187 ? 16.452 9.891 -6.499 1.00 45.41 187 ALA A C 1
ATOM 1305 O O . ALA A 1 187 ? 17.048 10.805 -7.062 1.00 45.41 187 ALA A O 1
ATOM 1306 N N . ASP A 1 188 ? 16.470 8.650 -6.980 1.00 48.25 188 ASP A N 1
ATOM 1307 C CA . ASP A 1 188 ? 16.935 8.332 -8.328 1.00 48.25 188 ASP A CA 1
ATOM 1308 C C . ASP A 1 188 ? 15.766 7.970 -9.245 1.00 48.25 188 ASP A C 1
ATOM 1310 O O . ASP A 1 188 ? 15.826 7.016 -10.007 1.00 48.25 188 ASP A O 1
ATOM 1314 N N . GLY A 1 189 ? 14.715 8.792 -9.199 1.00 41.72 189 GLY A N 1
ATOM 1315 C CA . GLY A 1 189 ? 13.742 8.939 -10.278 1.00 41.72 189 GLY A CA 1
ATOM 1316 C C . GLY A 1 189 ? 14.249 9.970 -11.290 1.00 41.72 189 GLY A C 1
ATOM 1317 O O . GLY A 1 189 ? 13.907 11.151 -11.215 1.00 41.72 189 GLY A O 1
ATOM 1318 N N . GLY A 1 190 ? 15.129 9.542 -12.200 1.00 32.81 190 GLY A N 1
ATOM 1319 C CA . GLY A 1 190 ? 15.670 10.339 -13.307 1.00 32.81 190 GLY A CA 1
ATOM 1320 C C . GLY A 1 190 ? 16.159 9.470 -14.454 1.00 32.81 190 GLY A C 1
ATOM 1321 O O . GLY A 1 190 ? 16.725 8.390 -14.168 1.00 32.81 190 GLY A O 1
#

Secondary structure (DSSP, 8-state):
--SSSTTTHHHHHHHTS-----PPP--------S-S-SS--HHHHHHHHHHHHT-S------STTSPPB---TT-EEEEEEEETTEEEEEEEEETT-EEEE--TTSSSSS--SS---TT----SS---EEEE-SS-EEEEESS--S-------S-GGGTSEEEEEEE-TTS-EEEEEEE---TTS-----

Sequence (190 aa):
MISQLRSIGIAVALLAGAAAAQASLTVYSGVRNSGPIGTVDGTPKTARDNFVAALTSVGSENFDSFANFAPSSSTTLNINFSGSAGGITGSLTGDQMFVVSDTLAQVGGASPTGRFDTTGTGASSDVRKYLEVADSFTLTFSAAVSAFGVYGTDIGDFGGSLDVILTDSSGGQTTRSIQDNNAGGAADGG